Protein AF-A0A151SZ09-F1 (afdb_monomer_lite)

Sequence (217 aa):
MVEQLSGTYQAKDTLLQRYFHIASHQVSSFDEFTIKHVPREQNARADLLSKLASTKRPGQHRTIIQETLHSPSLDDKVVNVSDNEDLGWMTDIWSYLKEGTLPEDKNEARKIRMRSAKFIIIGDELFKRDISTPLLKCLTAPQAAYVIDEIHRGICGLHSGARSMAARVLRAGYYWPTLKSDCQDYIQKCKECQQFGNTHGQLPETLHHMISAWPFS

Structure (mmCIF, N/CA/C/O backbone):
data_AF-A0A151SZ09-F1
#
_entry.id   AF-A0A151SZ09-F1
#
loop_
_atom_site.group_PDB
_atom_site.id
_atom_site.type_symbol
_atom_site.label_atom_id
_atom_site.label_alt_id
_atom_site.label_comp_id
_atom_site.label_asym_id
_atom_site.label_entity_id
_atom_site.label_seq_id
_atom_site.pdbx_PDB_ins_code
_atom_site.Cartn_x
_atom_site.Cartn_y
_atom_site.Cartn_z
_atom_site.occupancy
_atom_site.B_iso_or_equiv
_atom_site.auth_seq_id
_atom_site.auth_comp_id
_atom_site.auth_asym_id
_atom_site.auth_atom_id
_atom_site.pdbx_PDB_model_num
ATOM 1 N N . MET A 1 1 ? -18.964 -32.042 3.516 1.00 61.50 1 MET A N 1
ATOM 2 C CA . MET A 1 1 ? -17.939 -31.626 4.498 1.00 61.50 1 MET A CA 1
ATOM 3 C C . MET A 1 1 ? -18.516 -31.350 5.879 1.00 61.50 1 MET A C 1
ATOM 5 O O . MET A 1 1 ? -17.998 -31.934 6.814 1.00 61.50 1 MET A O 1
ATOM 9 N N . VAL A 1 2 ? -19.591 -30.562 6.036 1.00 69.00 2 VAL A N 1
ATOM 10 C CA . VAL A 1 2 ? -20.251 -30.358 7.351 1.00 69.00 2 VAL A CA 1
ATOM 11 C C . VAL A 1 2 ? -20.572 -31.687 8.041 1.00 69.00 2 VAL A C 1
ATOM 13 O O . VAL A 1 2 ? -20.124 -31.926 9.153 1.00 69.00 2 VAL A O 1
ATOM 16 N N . GLU A 1 3 ? -21.231 -32.589 7.317 1.00 70.12 3 GLU A N 1
ATOM 17 C CA . GLU A 1 3 ? -21.573 -33.932 7.798 1.00 70.12 3 GLU A CA 1
ATOM 18 C C . GLU A 1 3 ? -20.356 -34.852 8.028 1.00 70.12 3 GLU A C 1
ATOM 20 O O . GLU A 1 3 ? -20.444 -35.856 8.730 1.00 70.12 3 GLU A O 1
ATOM 25 N N . GLN A 1 4 ? -19.205 -34.531 7.434 1.00 73.88 4 GLN A N 1
ATOM 26 C CA . GLN A 1 4 ? -17.966 -35.288 7.636 1.00 73.88 4 GLN A CA 1
ATOM 27 C C . GLN A 1 4 ? -17.255 -34.815 8.907 1.00 73.88 4 GLN A C 1
ATOM 29 O O . GLN A 1 4 ? -16.817 -35.637 9.701 1.00 73.88 4 GLN A O 1
ATOM 34 N N . LEU A 1 5 ? -17.215 -33.499 9.142 1.00 71.00 5 LEU A N 1
ATOM 35 C CA . LEU A 1 5 ? -16.662 -32.881 10.353 1.00 71.00 5 LEU A CA 1
ATOM 36 C C . LEU A 1 5 ? -17.513 -33.147 11.600 1.00 71.00 5 LEU A C 1
ATOM 38 O O . LEU A 1 5 ? -16.970 -33.236 12.693 1.00 71.00 5 LEU A O 1
ATOM 42 N N . SER A 1 6 ? -18.823 -33.347 11.443 1.00 70.25 6 SER A N 1
ATOM 43 C CA . SER A 1 6 ? -19.699 -33.831 12.518 1.00 70.25 6 SER A CA 1
ATOM 44 C C . SER A 1 6 ? -19.592 -35.343 12.766 1.00 70.25 6 SER A C 1
ATOM 46 O O . SER A 1 6 ? -20.333 -35.876 13.587 1.00 70.25 6 SER A O 1
ATOM 48 N N . GLY A 1 7 ? -18.725 -36.057 12.035 1.00 69.69 7 GLY A N 1
ATOM 49 C CA . GLY A 1 7 ? -18.520 -37.504 12.169 1.00 69.69 7 GLY A CA 1
ATOM 50 C C . GLY A 1 7 ? -19.633 -38.376 11.579 1.00 69.69 7 GLY A C 1
ATOM 51 O O . GLY A 1 7 ? -19.570 -39.598 11.682 1.00 69.69 7 GLY A O 1
ATOM 52 N N . THR A 1 8 ? -20.644 -37.783 10.939 1.00 71.81 8 THR A N 1
ATOM 53 C CA . THR A 1 8 ? -21.799 -38.519 10.393 1.00 71.81 8 THR A CA 1
ATOM 54 C C . THR A 1 8 ? -21.520 -39.193 9.044 1.00 71.81 8 THR A C 1
ATOM 56 O O . THR A 1 8 ? -22.221 -40.131 8.677 1.00 71.81 8 THR A O 1
ATOM 59 N N . TYR A 1 9 ? -20.483 -38.763 8.316 1.00 73.00 9 TYR A N 1
ATOM 60 C CA . TYR A 1 9 ? -20.110 -39.296 7.001 1.00 73.00 9 TYR A CA 1
ATOM 61 C C . TYR A 1 9 ? -18.592 -39.420 6.831 1.00 73.00 9 TYR A C 1
ATOM 63 O O . TYR A 1 9 ? -17.820 -38.614 7.339 1.00 73.00 9 TYR A O 1
ATOM 71 N N . GLN A 1 10 ? -18.150 -40.399 6.038 1.00 72.81 10 GLN A N 1
ATOM 72 C CA . GLN A 1 10 ? -16.732 -40.577 5.702 1.00 72.81 10 GLN A CA 1
ATOM 73 C C . GLN A 1 10 ? -16.323 -39.732 4.482 1.00 72.81 10 GLN A C 1
ATOM 75 O O . GLN A 1 10 ? -17.068 -39.614 3.505 1.00 72.81 10 GLN A O 1
ATOM 80 N N . ALA A 1 11 ? -15.112 -39.170 4.501 1.00 77.06 11 ALA A N 1
ATOM 81 C CA . ALA A 1 11 ? -14.474 -38.589 3.319 1.00 77.06 11 ALA A CA 1
ATOM 82 C C . ALA A 1 11 ? -13.714 -39.685 2.561 1.00 77.06 11 ALA A C 1
ATOM 84 O O . ALA A 1 11 ? -12.716 -40.201 3.054 1.00 77.06 11 ALA A O 1
ATOM 85 N N . LYS A 1 12 ? -14.212 -40.076 1.382 1.00 76.00 12 LYS A N 1
ATOM 86 C CA . LYS A 1 12 ? -13.600 -41.130 0.546 1.00 76.00 12 LYS A CA 1
ATOM 87 C C . LYS A 1 12 ? -12.679 -40.589 -0.548 1.00 76.00 12 LYS A C 1
ATOM 89 O O . LYS A 1 12 ? -11.799 -41.304 -1.006 1.00 76.00 12 LYS A O 1
ATOM 94 N N . ASP A 1 13 ? -12.902 -39.349 -0.968 1.00 82.19 13 ASP A N 1
ATOM 95 C CA . ASP A 1 13 ? -12.080 -38.683 -1.973 1.00 82.19 13 ASP A CA 1
ATOM 96 C C . ASP A 1 13 ? -10.765 -38.185 -1.351 1.00 82.19 13 ASP A C 1
ATOM 98 O O . ASP A 1 13 ? -10.774 -37.599 -0.269 1.00 82.19 13 ASP A O 1
ATOM 102 N N . THR A 1 14 ? -9.637 -38.429 -2.022 1.00 78.62 14 THR A N 1
ATOM 103 C CA . THR A 1 14 ? -8.290 -38.161 -1.486 1.00 78.62 14 THR A CA 1
ATOM 104 C C . THR A 1 14 ? -8.019 -36.673 -1.283 1.00 78.62 14 THR A C 1
ATOM 106 O O . THR A 1 14 ? -7.347 -36.290 -0.326 1.00 78.62 14 THR A O 1
ATOM 109 N N . LEU A 1 15 ? -8.561 -35.813 -2.146 1.00 78.75 15 LEU A N 1
ATOM 110 C CA . LEU A 1 15 ? -8.453 -34.364 -2.016 1.00 78.75 15 LEU A CA 1
ATOM 111 C C . LEU A 1 15 ? -9.357 -33.862 -0.887 1.00 78.75 15 LEU A C 1
ATOM 113 O O . LEU A 1 15 ? -8.924 -33.083 -0.038 1.00 78.75 15 LEU A O 1
ATOM 117 N N . LEU A 1 16 ? -10.584 -34.372 -0.813 1.00 80.50 16 LEU A N 1
ATOM 118 C CA . LEU A 1 16 ? -11.522 -34.049 0.259 1.00 80.50 16 LEU A CA 1
ATOM 119 C C . LEU A 1 16 ? -11.017 -34.498 1.640 1.00 80.50 16 LEU A C 1
ATOM 121 O O . LEU A 1 16 ? -11.246 -33.799 2.624 1.00 80.50 16 LEU A O 1
ATOM 125 N N . GLN A 1 17 ? -10.300 -35.622 1.715 1.00 79.56 17 GLN A N 1
ATOM 126 C CA . GLN A 1 17 ? -9.622 -36.085 2.929 1.00 79.56 17 GLN A CA 1
ATOM 127 C C . GLN A 1 17 ? -8.557 -35.094 3.405 1.00 79.56 17 GLN A C 1
ATOM 129 O O . GLN A 1 17 ? -8.472 -34.827 4.602 1.00 79.56 17 GLN 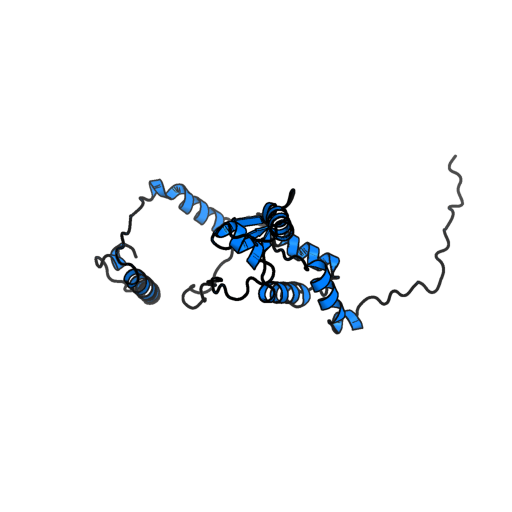A O 1
ATOM 134 N N . ARG A 1 18 ? -7.780 -34.495 2.492 1.00 80.25 18 ARG A N 1
ATOM 135 C CA . ARG A 1 18 ? -6.793 -33.462 2.857 1.00 80.25 18 ARG A CA 1
ATOM 136 C C . ARG A 1 18 ? -7.469 -32.238 3.467 1.00 80.25 18 ARG A C 1
ATOM 138 O O . ARG A 1 18 ? -7.070 -31.801 4.543 1.00 80.25 18 ARG A O 1
ATOM 145 N N . TYR A 1 19 ? -8.536 -31.738 2.840 1.00 80.94 19 TYR A N 1
ATOM 146 C CA . TYR A 1 19 ? -9.323 -30.639 3.409 1.00 80.94 19 TYR A CA 1
ATOM 147 C C . TYR A 1 19 ? -9.946 -31.007 4.760 1.00 80.94 19 TYR A C 1
ATOM 149 O O . TYR A 1 19 ? -9.937 -30.195 5.681 1.00 80.94 19 TYR A O 1
ATOM 157 N N . PHE A 1 20 ? -10.452 -32.234 4.899 1.00 82.19 20 PHE A N 1
ATOM 158 C CA . PHE A 1 20 ? -10.994 -32.736 6.158 1.00 82.19 20 PHE A CA 1
ATOM 159 C C . PHE A 1 20 ? -9.942 -32.749 7.275 1.00 82.19 20 PHE A C 1
ATOM 161 O O . PHE A 1 20 ? -10.245 -32.316 8.384 1.00 82.19 20 PHE A O 1
ATOM 168 N N . HIS A 1 21 ? -8.711 -33.185 6.994 1.00 81.81 21 HIS A N 1
ATOM 169 C CA . HIS A 1 21 ? -7.623 -33.170 7.973 1.00 81.81 21 HIS A CA 1
ATOM 170 C C . HIS A 1 21 ? -7.252 -31.752 8.416 1.00 81.81 21 HIS A C 1
ATOM 172 O O . HIS A 1 21 ? -7.151 -31.511 9.617 1.00 81.81 21 HIS A O 1
ATOM 178 N N . ILE A 1 22 ? -7.108 -30.809 7.477 1.00 82.31 22 ILE A N 1
ATOM 179 C CA . ILE A 1 22 ? -6.810 -29.401 7.795 1.00 82.31 22 ILE A CA 1
ATOM 180 C C . ILE A 1 22 ? -7.931 -28.798 8.647 1.00 82.31 22 ILE A C 1
ATOM 182 O O . ILE A 1 22 ? -7.667 -28.219 9.700 1.00 82.31 22 ILE A O 1
ATOM 186 N N . ALA A 1 23 ? -9.185 -28.976 8.227 1.00 82.94 23 ALA A N 1
ATOM 187 C CA . ALA A 1 23 ? -10.337 -28.464 8.956 1.00 82.94 23 ALA A CA 1
ATOM 188 C C . ALA A 1 23 ? -10.457 -29.095 10.353 1.00 82.94 23 ALA A C 1
ATOM 190 O O . ALA A 1 23 ? -10.715 -28.386 11.316 1.00 82.94 23 ALA A O 1
ATOM 191 N N . SER A 1 24 ? -10.209 -30.401 10.493 1.00 82.69 24 SER A N 1
ATOM 192 C CA . SER A 1 24 ? -10.230 -31.085 11.796 1.00 82.69 24 SER A CA 1
ATOM 193 C C . SER A 1 24 ? -9.124 -30.582 12.728 1.00 82.69 24 SER A C 1
ATOM 195 O O . SER A 1 24 ? -9.370 -30.357 13.910 1.00 82.69 24 SER A O 1
ATOM 197 N N . HIS A 1 25 ? -7.920 -30.351 12.195 1.00 83.81 25 HIS A N 1
ATOM 198 C CA . HIS A 1 25 ? -6.820 -29.753 12.949 1.00 83.81 25 HIS A CA 1
ATOM 199 C C . HIS A 1 25 ? -7.179 -28.342 13.435 1.00 83.81 25 HIS A C 1
ATOM 201 O O . HIS A 1 25 ? -6.988 -28.027 14.604 1.00 83.81 25 HIS A O 1
ATOM 207 N N . GLN A 1 26 ? -7.757 -27.503 12.574 1.00 82.62 26 GLN A N 1
ATOM 208 C CA . GLN A 1 26 ? -8.220 -26.169 12.970 1.00 82.62 26 GLN A CA 1
ATOM 209 C C . GLN A 1 26 ? -9.355 -26.224 13.994 1.00 82.62 26 GLN A C 1
ATOM 211 O O . GLN A 1 26 ? -9.370 -25.437 14.927 1.00 82.62 26 GLN A O 1
ATOM 216 N N . VAL A 1 27 ? -10.291 -27.166 13.870 1.00 85.81 27 VAL A N 1
ATOM 217 C CA . VAL A 1 27 ? -11.355 -27.346 14.868 1.00 85.81 27 VAL A CA 1
ATOM 218 C C . VAL A 1 27 ? -10.770 -27.677 16.245 1.00 85.81 27 VAL A C 1
ATOM 220 O O . VAL A 1 27 ? -11.270 -27.168 17.242 1.00 85.81 27 VAL A O 1
ATOM 223 N N . SER A 1 28 ? -9.681 -28.451 16.308 1.00 83.00 28 SER A N 1
ATOM 224 C CA . SER A 1 28 ? -9.033 -28.812 17.578 1.00 83.00 28 SER A CA 1
ATOM 225 C C . SER A 1 28 ? -8.382 -27.641 18.324 1.00 83.00 28 SER A C 1
ATOM 227 O O . SER A 1 28 ? -8.104 -27.775 19.511 1.00 83.00 28 SER A O 1
ATOM 229 N N . SER A 1 29 ? -8.155 -26.496 17.664 1.00 87.00 29 SER A N 1
ATOM 230 C CA . SER A 1 29 ? -7.628 -25.295 18.325 1.00 87.00 29 SER A CA 1
ATOM 231 C C . SER A 1 29 ? -8.698 -24.435 19.004 1.00 87.00 29 SER A C 1
ATOM 233 O O . SER A 1 29 ? -8.350 -23.428 19.612 1.00 87.00 29 SER A O 1
ATOM 235 N N . PHE A 1 30 ? -9.984 -24.776 18.878 1.00 85.56 30 PHE A N 1
ATOM 236 C CA . PHE A 1 30 ? -11.077 -24.049 19.527 1.00 85.56 30 PHE A CA 1
ATOM 237 C C . PHE A 1 30 ? -11.593 -24.816 20.746 1.00 85.56 30 PHE A C 1
ATOM 239 O O . PHE A 1 30 ? -11.780 -26.029 20.679 1.00 85.56 30 PHE A O 1
ATOM 246 N N . ASP A 1 31 ? -11.899 -24.095 21.827 1.00 84.62 31 ASP A N 1
ATOM 247 C CA . ASP A 1 31 ? -12.505 -24.678 23.033 1.00 84.62 31 ASP A CA 1
ATOM 248 C C . ASP A 1 31 ? -13.941 -25.180 22.778 1.00 84.62 31 ASP A C 1
ATOM 250 O O . ASP A 1 31 ? -14.374 -26.181 23.345 1.00 84.62 31 ASP A O 1
ATOM 254 N N . GLU A 1 32 ? -14.678 -24.507 21.887 1.00 87.25 32 GLU A N 1
ATOM 255 C CA . GLU A 1 32 ? -16.021 -24.891 21.449 1.00 87.25 32 GLU A CA 1
ATOM 256 C C . GLU A 1 32 ? -16.214 -24.538 19.965 1.00 87.25 32 GLU A C 1
ATOM 258 O O . GLU A 1 32 ? -15.796 -23.472 19.506 1.00 87.25 32 GLU A O 1
ATOM 263 N N . PHE A 1 33 ? -16.871 -25.416 19.197 1.00 85.12 33 PHE A N 1
ATOM 264 C CA . PHE A 1 33 ? -17.203 -25.157 17.794 1.00 85.12 33 PHE A CA 1
ATOM 265 C C . PHE A 1 33 ? -18.641 -25.571 17.469 1.00 85.12 33 PHE A C 1
ATOM 267 O O . PHE A 1 33 ? -19.171 -26.549 17.991 1.00 85.12 33 PHE A O 1
ATOM 274 N N . THR A 1 34 ? -19.296 -24.837 16.568 1.00 84.06 34 THR A N 1
ATOM 275 C CA . THR A 1 34 ? -20.637 -25.176 16.074 1.00 84.06 34 THR A CA 1
ATOM 276 C C . THR A 1 34 ? -20.730 -24.887 14.585 1.00 84.06 34 THR A C 1
ATOM 278 O O . THR A 1 34 ? -20.409 -23.787 14.137 1.00 84.06 34 THR A O 1
ATOM 281 N N . ILE A 1 35 ? -21.231 -25.849 13.808 1.00 82.25 35 ILE A N 1
ATOM 282 C CA . ILE A 1 35 ? -21.481 -25.666 12.377 1.00 82.25 35 ILE A CA 1
ATOM 283 C C . ILE A 1 35 ? -22.978 -25.449 12.158 1.00 82.25 35 ILE A C 1
ATOM 285 O O . ILE A 1 35 ? -23.793 -26.311 12.478 1.00 82.25 35 ILE A O 1
ATOM 289 N N . LYS A 1 36 ? -23.350 -24.300 11.587 1.00 82.00 36 LYS A N 1
ATOM 290 C CA . LYS A 1 36 ? -24.740 -23.991 11.226 1.00 82.00 36 LYS A CA 1
ATOM 291 C C . LYS A 1 36 ? -24.958 -24.228 9.736 1.00 82.00 36 LYS A C 1
ATOM 293 O O . LYS A 1 36 ? -24.323 -23.585 8.904 1.00 82.00 36 LYS A O 1
ATOM 298 N N . HIS A 1 37 ? -25.872 -25.134 9.398 1.00 80.31 37 HIS A N 1
ATOM 299 C CA . HIS A 1 37 ? -26.287 -25.345 8.015 1.00 80.31 37 HIS A CA 1
ATOM 300 C C . HIS A 1 37 ? -27.267 -24.246 7.580 1.00 80.31 37 HIS A C 1
ATOM 302 O O . HIS A 1 37 ? -28.318 -24.071 8.195 1.00 80.31 37 HIS A O 1
ATOM 308 N N . VAL A 1 38 ? -26.934 -23.524 6.508 1.00 80.44 38 VAL A N 1
ATOM 309 C CA . VAL A 1 38 ? -27.806 -22.507 5.903 1.00 80.44 38 VAL A CA 1
ATOM 310 C C . VAL A 1 38 ? -28.510 -23.125 4.689 1.00 80.44 38 VAL A C 1
ATOM 312 O O . VAL A 1 38 ? -27.825 -23.515 3.739 1.00 80.44 38 VAL A O 1
ATOM 315 N N . PRO A 1 39 ? -29.854 -23.225 4.682 1.00 82.81 39 PRO A N 1
ATOM 316 C CA . PRO A 1 39 ? -30.599 -23.749 3.543 1.00 82.81 39 PRO A CA 1
ATOM 317 C C . PRO A 1 39 ? -30.314 -22.972 2.257 1.00 82.81 39 PRO A C 1
ATOM 319 O O . PRO A 1 39 ? -30.104 -21.758 2.276 1.00 82.81 39 PRO A O 1
ATOM 322 N N . ARG A 1 40 ? -30.372 -23.664 1.115 1.00 76.94 40 ARG A N 1
ATOM 323 C CA . ARG A 1 40 ? -30.047 -23.090 -0.201 1.00 76.94 40 ARG A CA 1
ATOM 324 C C . ARG A 1 40 ? -30.843 -21.821 -0.519 1.00 76.94 40 ARG A C 1
ATOM 326 O O . ARG A 1 40 ? -30.280 -20.878 -1.066 1.00 76.94 40 ARG A O 1
ATOM 333 N N . GLU A 1 41 ? -32.116 -21.785 -0.140 1.00 82.88 41 GLU A N 1
ATOM 334 C CA . GLU A 1 41 ? -33.019 -20.641 -0.339 1.00 82.88 41 GLU A CA 1
ATOM 335 C C . GLU A 1 41 ? -32.513 -19.362 0.346 1.00 82.88 41 GLU A C 1
ATOM 337 O O . GLU A 1 41 ? -32.685 -18.262 -0.172 1.00 82.88 41 GLU A O 1
ATOM 342 N N . GLN A 1 42 ? -31.820 -19.508 1.477 1.00 83.81 42 GLN A N 1
ATOM 343 C CA . GLN A 1 42 ? -31.258 -18.402 2.255 1.00 83.81 42 GLN A CA 1
ATOM 344 C C . GLN A 1 42 ? -29.828 -18.046 1.823 1.00 83.81 42 GLN A C 1
ATOM 346 O O . GLN A 1 42 ? -29.267 -17.054 2.284 1.00 83.81 42 GLN A O 1
ATOM 351 N N . ASN A 1 43 ? -29.242 -18.812 0.897 1.00 84.81 43 ASN A N 1
ATOM 352 C CA . ASN A 1 43 ? -27.884 -18.611 0.396 1.00 84.81 43 ASN A CA 1
ATOM 353 C C . ASN A 1 43 ? -27.841 -17.922 -0.985 1.00 84.81 43 ASN A C 1
ATOM 355 O O . ASN A 1 43 ? -26.886 -18.075 -1.751 1.00 84.81 43 ASN A O 1
ATOM 359 N N . ALA A 1 44 ? -28.876 -17.142 -1.317 1.00 83.12 44 ALA A N 1
ATOM 360 C CA . ALA A 1 44 ? -29.023 -16.488 -2.620 1.00 83.12 44 ALA A CA 1
ATOM 361 C C . ALA A 1 44 ? -27.830 -15.583 -2.988 1.00 83.12 44 ALA A C 1
ATOM 363 O O . ALA A 1 44 ? -27.452 -15.486 -4.155 1.00 83.12 44 ALA A O 1
ATOM 364 N N . ARG A 1 45 ? -27.193 -14.945 -1.995 1.00 79.06 45 ARG A N 1
ATOM 365 C CA . ARG A 1 45 ? -26.027 -14.075 -2.213 1.00 79.06 45 ARG A CA 1
ATOM 366 C C . ARG A 1 45 ? -24.786 -14.852 -2.663 1.00 79.06 45 ARG A C 1
ATOM 368 O O . ARG A 1 45 ? -24.106 -14.400 -3.581 1.00 79.06 45 ARG A O 1
ATOM 375 N N . ALA A 1 46 ? -24.484 -15.998 -2.049 1.00 80.88 46 ALA A N 1
ATOM 376 C CA . ALA A 1 46 ? -23.347 -16.819 -2.469 1.00 80.88 46 ALA A CA 1
ATOM 377 C C . ALA A 1 46 ? -23.599 -17.458 -3.843 1.00 80.88 46 ALA A C 1
ATOM 379 O O . ALA A 1 46 ? -22.692 -17.512 -4.672 1.00 80.88 46 ALA A O 1
ATOM 380 N N . ASP A 1 47 ? -24.843 -17.863 -4.116 1.00 81.81 47 ASP A N 1
ATOM 381 C CA . ASP A 1 47 ? -25.256 -18.374 -5.428 1.00 81.81 47 ASP A CA 1
ATOM 382 C C . ASP A 1 47 ? -25.082 -17.309 -6.530 1.00 81.81 47 ASP A C 1
ATOM 384 O O . ASP A 1 47 ? -24.543 -17.594 -7.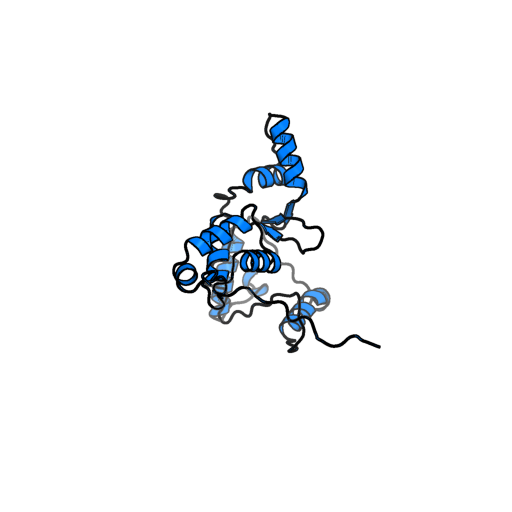602 1.00 81.81 47 ASP A O 1
ATOM 388 N N . LEU A 1 48 ? -25.437 -16.048 -6.244 1.00 79.25 48 LEU A N 1
ATOM 389 C CA . LEU A 1 48 ? -25.186 -14.916 -7.142 1.00 79.25 48 LEU A CA 1
ATOM 390 C C . LEU A 1 48 ? -23.684 -14.710 -7.399 1.00 79.25 48 LEU A C 1
ATOM 392 O O . LEU A 1 48 ? -23.282 -14.541 -8.549 1.00 79.25 48 LEU A O 1
ATOM 396 N N . LEU A 1 49 ? -22.848 -14.749 -6.355 1.00 75.25 49 LEU A N 1
ATOM 397 C CA . LEU A 1 49 ? -21.391 -14.603 -6.482 1.00 75.25 49 LEU A CA 1
ATOM 398 C C . LEU A 1 49 ? -20.766 -15.723 -7.325 1.00 75.25 49 LEU A C 1
ATOM 400 O O . LEU A 1 49 ? -19.945 -15.449 -8.199 1.00 75.25 49 LEU A O 1
ATOM 404 N N . SER A 1 50 ? -21.199 -16.970 -7.127 1.00 74.56 50 SER A N 1
ATOM 405 C CA . SER A 1 50 ? -20.750 -18.110 -7.934 1.00 74.56 50 SER A CA 1
ATOM 406 C C . SER A 1 50 ? -21.099 -17.928 -9.420 1.00 74.56 50 SER A C 1
ATOM 408 O O . SER A 1 50 ? -20.259 -18.132 -10.301 1.00 74.56 50 SER A O 1
ATOM 410 N N . LYS A 1 51 ? -22.307 -17.431 -9.718 1.00 77.19 51 LYS A N 1
ATOM 411 C CA . LYS A 1 51 ? -22.734 -17.097 -11.089 1.00 77.19 51 LYS A CA 1
ATOM 412 C C . LYS A 1 51 ? -21.938 -15.937 -11.694 1.00 77.19 51 LYS A C 1
ATOM 414 O O . LYS A 1 51 ? -21.636 -15.962 -12.890 1.00 77.19 51 LYS A O 1
ATOM 419 N N . LEU A 1 52 ? -21.567 -14.933 -10.897 1.00 70.19 52 LEU A N 1
ATOM 420 C CA . LEU A 1 52 ? -20.709 -13.832 -11.350 1.00 70.19 52 LEU A CA 1
ATOM 421 C C . LEU A 1 52 ? -19.316 -14.330 -11.753 1.00 70.19 52 LEU A C 1
ATOM 423 O O . LEU A 1 52 ? -18.813 -13.902 -12.789 1.00 70.19 52 LEU A O 1
ATOM 427 N N . ALA A 1 53 ? -18.747 -15.275 -11.000 1.00 63.62 53 ALA A N 1
ATOM 428 C CA . ALA A 1 53 ? -17.467 -15.899 -11.331 1.00 63.62 53 ALA A CA 1
ATOM 429 C C . ALA A 1 53 ? -17.529 -16.748 -12.620 1.00 63.62 53 ALA A C 1
ATOM 431 O O . ALA A 1 53 ? -16.543 -16.858 -13.349 1.00 63.62 53 ALA A O 1
ATOM 432 N N . SER A 1 54 ? -18.690 -17.332 -12.932 1.00 64.38 54 SER A N 1
ATOM 433 C CA . SER A 1 54 ? -18.894 -18.145 -14.141 1.00 64.38 54 SER A CA 1
ATOM 434 C C . SER A 1 54 ? -19.182 -17.305 -15.399 1.00 64.38 54 SER A C 1
ATOM 436 O O . SER A 1 54 ? -18.816 -17.685 -16.512 1.00 64.38 54 SER A O 1
ATOM 438 N N . THR A 1 55 ? -19.795 -16.125 -15.254 1.00 61.34 55 THR A N 1
ATOM 439 C CA . THR A 1 55 ? -20.237 -15.290 -16.385 1.00 61.34 55 THR A CA 1
ATOM 440 C C . THR A 1 55 ? -19.163 -14.299 -16.848 1.00 61.34 55 THR A C 1
ATOM 442 O O . THR A 1 55 ? -19.238 -13.087 -16.614 1.00 61.34 55 THR A O 1
ATOM 445 N N . LYS A 1 56 ? -18.167 -14.809 -17.583 1.00 57.12 56 LYS A N 1
ATOM 446 C CA . LYS A 1 56 ? -17.242 -13.985 -18.379 1.00 57.12 56 LYS A CA 1
ATOM 447 C C . LYS A 1 56 ? -17.992 -13.378 -19.573 1.00 57.12 56 LYS A C 1
ATOM 449 O O . LYS A 1 56 ? -18.400 -14.101 -20.476 1.00 57.12 56 LYS A O 1
ATOM 454 N N . ARG A 1 57 ? -18.155 -12.052 -19.616 1.00 56.94 57 ARG A N 1
ATOM 455 C CA . ARG A 1 57 ? -18.429 -11.331 -20.873 1.00 56.94 57 ARG A CA 1
ATOM 456 C C . ARG A 1 57 ? -17.140 -10.627 -21.308 1.00 56.94 57 ARG A C 1
ATOM 458 O O . ARG A 1 57 ? -16.660 -9.786 -20.547 1.00 56.94 57 ARG A O 1
ATOM 465 N N . PRO A 1 58 ? -16.561 -10.957 -22.475 1.00 49.47 58 PRO A N 1
ATOM 466 C CA . PRO A 1 58 ? -15.432 -10.209 -23.017 1.00 49.47 58 PRO A CA 1
ATOM 467 C C . PRO A 1 58 ? -15.826 -8.739 -23.226 1.00 49.47 58 PRO A C 1
ATOM 469 O O . PRO A 1 58 ? -16.912 -8.464 -23.730 1.00 49.47 58 PRO A O 1
ATOM 472 N N . GLY A 1 59 ? -14.958 -7.800 -22.839 1.00 56.66 59 GLY A N 1
ATOM 473 C CA . GLY A 1 59 ? -15.113 -6.378 -23.177 1.00 56.66 59 GLY A CA 1
ATOM 474 C C . GLY A 1 59 ? -15.755 -5.472 -22.121 1.00 56.66 59 GLY A C 1
ATOM 475 O O . GLY A 1 59 ? -16.006 -4.308 -22.416 1.00 56.66 59 GLY A O 1
ATOM 476 N N . GLN A 1 60 ? -15.997 -5.943 -20.892 1.00 53.81 60 GLN A N 1
ATOM 477 C CA . GLN A 1 60 ? -16.531 -5.092 -19.822 1.00 53.81 60 GLN A CA 1
ATOM 478 C C . GLN A 1 60 ? -15.522 -4.953 -18.679 1.00 53.81 60 GLN A C 1
ATOM 480 O O . GLN A 1 60 ? -15.222 -5.924 -17.987 1.00 53.81 60 GLN A O 1
ATOM 485 N N . HIS A 1 61 ? -15.000 -3.737 -18.487 1.00 50.19 61 HIS A N 1
ATOM 486 C CA . HIS A 1 61 ? -14.173 -3.369 -17.337 1.00 50.19 61 HIS A CA 1
ATOM 487 C C . HIS A 1 61 ? -14.981 -3.588 -16.054 1.00 50.19 61 HIS A C 1
ATOM 489 O O . HIS A 1 61 ? -15.813 -2.760 -15.685 1.00 50.19 61 HIS A O 1
ATOM 495 N N . ARG A 1 62 ? -14.777 -4.723 -15.385 1.00 54.06 62 ARG A N 1
ATOM 496 C CA . ARG A 1 62 ? -15.343 -4.979 -14.060 1.00 54.06 62 ARG A CA 1
ATOM 497 C C . ARG A 1 62 ? -14.293 -4.622 -13.013 1.00 54.06 62 ARG A C 1
ATOM 499 O O . ARG A 1 62 ? -13.146 -5.033 -13.118 1.00 54.06 62 ARG A O 1
ATOM 506 N N . THR A 1 63 ? -14.707 -3.887 -11.987 1.00 56.19 63 THR A N 1
ATOM 507 C CA . THR A 1 63 ? -13.935 -3.546 -10.775 1.00 56.19 63 THR A CA 1
ATOM 508 C C . THR A 1 63 ? -13.683 -4.747 -9.853 1.00 56.19 63 THR A C 1
ATOM 510 O O . THR A 1 63 ? -13.200 -4.579 -8.738 1.00 56.19 63 THR A O 1
ATOM 513 N N . ILE A 1 64 ? -14.030 -5.959 -10.293 1.00 56.12 64 ILE A N 1
ATOM 514 C CA . ILE A 1 64 ? -13.935 -7.189 -9.513 1.00 56.12 64 ILE A CA 1
ATOM 515 C C . ILE A 1 64 ? -12.723 -7.961 -10.026 1.00 56.12 64 ILE A C 1
ATOM 517 O O . ILE A 1 64 ? -12.734 -8.459 -11.152 1.00 56.12 64 ILE A O 1
ATOM 521 N N . ILE A 1 65 ? -11.684 -8.043 -9.197 1.00 59.34 65 ILE A N 1
ATOM 522 C CA . ILE A 1 65 ? -10.537 -8.920 -9.428 1.00 59.34 65 ILE A CA 1
ATOM 523 C C . ILE A 1 65 ? -11.023 -10.351 -9.189 1.00 59.34 65 ILE A C 1
ATOM 525 O O . ILE A 1 65 ? -11.509 -10.672 -8.107 1.00 59.34 65 ILE A O 1
ATOM 529 N N . GLN A 1 66 ? -10.941 -11.191 -10.217 1.00 59.66 66 GLN A N 1
ATOM 530 C CA . GLN A 1 66 ? -11.278 -12.607 -10.133 1.00 59.66 66 GLN A CA 1
ATOM 531 C C . GLN A 1 66 ? -10.030 -13.421 -10.453 1.00 59.66 66 GLN A C 1
ATOM 533 O O . GLN A 1 66 ? -9.538 -13.392 -11.579 1.00 59.66 66 GLN A O 1
ATOM 538 N N . GLU A 1 67 ? -9.558 -14.178 -9.472 1.00 62.59 67 GLU A N 1
ATOM 539 C CA . GLU A 1 67 ? -8.471 -15.135 -9.629 1.00 62.59 67 GLU A CA 1
ATOM 540 C C . GLU A 1 67 ? -9.057 -16.538 -9.818 1.00 62.59 67 GLU A C 1
ATOM 542 O O . GLU A 1 67 ? -10.001 -16.932 -9.133 1.00 62.59 67 GLU A O 1
ATOM 547 N N . THR A 1 68 ? -8.555 -17.281 -10.804 1.00 67.81 68 THR A N 1
ATOM 548 C CA . THR A 1 68 ? -8.931 -18.686 -11.011 1.00 67.81 68 THR A CA 1
ATOM 549 C C . THR A 1 68 ? -7.751 -19.541 -10.595 1.00 67.81 68 THR A C 1
ATOM 551 O O . THR A 1 68 ? -6.725 -19.529 -11.266 1.00 67.81 68 THR A O 1
ATOM 554 N N . LEU A 1 69 ? -7.900 -20.280 -9.499 1.00 63.41 69 LEU A N 1
ATOM 555 C CA . LEU A 1 69 ? -6.875 -21.214 -9.052 1.00 63.41 69 LEU A CA 1
ATOM 556 C C . LEU A 1 69 ? -6.874 -22.440 -9.973 1.00 63.41 69 LEU A C 1
ATOM 558 O O . LEU A 1 69 ? -7.914 -23.064 -10.194 1.00 63.41 69 LEU A O 1
ATOM 562 N N . HIS A 1 70 ? -5.711 -22.769 -10.533 1.00 70.94 70 HIS A N 1
ATOM 563 C CA . HIS A 1 70 ? -5.525 -23.939 -11.402 1.00 70.94 70 HIS A CA 1
ATOM 564 C C . HIS A 1 70 ? -5.115 -25.202 -10.634 1.00 70.94 70 HIS A C 1
ATOM 566 O O . HIS A 1 70 ? -5.125 -26.297 -11.194 1.00 70.94 70 HIS A O 1
ATOM 572 N N . SER A 1 71 ? -4.808 -25.058 -9.347 1.00 69.38 71 SER A N 1
ATOM 573 C CA . SER A 1 71 ? -4.481 -26.133 -8.416 1.00 69.38 71 SER A CA 1
ATOM 574 C C . SER A 1 71 ? -5.248 -25.954 -7.099 1.00 69.38 71 SER A C 1
ATOM 576 O O . SER A 1 71 ? -5.679 -24.843 -6.783 1.00 69.38 71 SER A O 1
ATOM 578 N N . PRO A 1 72 ? -5.453 -27.030 -6.320 1.00 65.25 72 PRO A N 1
ATOM 579 C CA . PRO A 1 72 ? -6.081 -26.946 -5.004 1.00 65.25 72 PRO A CA 1
ATOM 580 C C . PRO A 1 72 ? -5.281 -26.037 -4.065 1.00 65.25 72 PRO A C 1
ATOM 582 O O . PRO A 1 72 ? -4.066 -26.186 -3.961 1.00 65.25 72 PRO A O 1
ATOM 585 N N . SER A 1 73 ? -5.964 -25.157 -3.330 1.00 65.44 73 SER A N 1
ATOM 586 C CA . SER A 1 73 ? -5.373 -24.201 -2.375 1.00 65.44 73 SER A CA 1
ATOM 587 C C . SER A 1 73 ? -4.903 -24.860 -1.063 1.00 65.44 73 SER A C 1
ATOM 589 O O . SER A 1 73 ? -5.192 -24.369 0.027 1.00 65.44 73 SER A O 1
ATOM 591 N N . LEU A 1 74 ? -4.301 -26.045 -1.151 1.00 63.03 74 LEU A N 1
ATOM 592 C CA . LEU A 1 74 ? -3.887 -26.851 0.001 1.00 63.03 74 LEU A CA 1
ATOM 593 C C . LEU A 1 74 ? -2.454 -26.531 0.445 1.00 63.03 74 LEU A C 1
ATOM 595 O O . LEU A 1 74 ? -2.182 -26.569 1.640 1.00 63.03 74 LEU A O 1
ATOM 599 N N . ASP A 1 75 ? -1.578 -26.208 -0.511 1.00 59.47 75 ASP A N 1
ATOM 600 C CA . ASP A 1 75 ? -0.158 -25.897 -0.281 1.00 59.47 75 ASP A CA 1
ATOM 601 C C . ASP A 1 75 ? 0.148 -24.395 -0.358 1.00 59.47 75 ASP A C 1
ATOM 603 O O . ASP A 1 75 ? 1.234 -23.959 0.035 1.00 59.47 75 ASP A O 1
ATOM 607 N N . ASP A 1 76 ? -0.799 -23.589 -0.848 1.00 48.41 76 ASP A N 1
ATOM 608 C CA . ASP A 1 76 ? -0.643 -22.143 -0.834 1.00 48.41 76 ASP A CA 1
ATOM 609 C C . ASP A 1 76 ? -0.693 -21.691 0.615 1.00 48.41 76 ASP A C 1
ATOM 611 O O . ASP A 1 76 ? -1.730 -21.765 1.281 1.00 48.41 76 ASP A O 1
ATOM 615 N N . LYS A 1 77 ? 0.463 -21.232 1.104 1.00 43.22 77 LYS A N 1
ATOM 616 C CA . LYS A 1 77 ? 0.554 -20.444 2.325 1.00 43.22 77 LYS A CA 1
ATOM 617 C C . LYS A 1 77 ? -0.556 -19.412 2.240 1.00 43.22 77 LYS A C 1
ATOM 619 O O . LYS A 1 77 ? -0.471 -18.482 1.439 1.00 43.22 77 LYS A O 1
ATOM 624 N N . VAL A 1 78 ? -1.588 -19.580 3.068 1.00 41.12 78 VAL A N 1
ATOM 625 C CA . VAL A 1 78 ? -2.439 -18.467 3.463 1.00 41.12 78 VAL A CA 1
ATOM 626 C C . VAL A 1 78 ? -1.451 -17.367 3.784 1.00 41.12 78 VAL A C 1
ATOM 628 O O . VAL A 1 78 ? -0.608 -17.537 4.669 1.00 41.12 78 VAL A O 1
ATOM 631 N N . VAL A 1 79 ? -1.462 -16.305 2.985 1.00 39.78 79 VAL A N 1
ATOM 632 C CA . VAL A 1 79 ? -0.661 -15.125 3.261 1.00 39.78 79 VAL A CA 1
ATOM 633 C C . VAL A 1 79 ? -1.326 -14.485 4.475 1.00 39.78 79 VAL A C 1
ATOM 635 O O . VAL A 1 79 ? -2.042 -13.497 4.364 1.00 39.78 79 VAL A O 1
ATOM 638 N N . ASN A 1 80 ? -1.156 -15.107 5.641 1.00 34.62 80 ASN A N 1
ATOM 639 C CA . ASN A 1 80 ? -1.348 -14.475 6.923 1.00 34.62 80 ASN A CA 1
ATOM 640 C C . ASN A 1 80 ? -0.232 -13.438 6.988 1.00 34.62 80 ASN A C 1
ATOM 642 O O . ASN A 1 80 ? 0.860 -13.691 7.485 1.00 34.62 80 ASN A O 1
ATOM 646 N N . VAL A 1 81 ? -0.494 -12.267 6.410 1.00 39.22 81 VAL A N 1
ATOM 647 C CA . VAL A 1 81 ? 0.257 -11.054 6.715 1.00 39.22 81 VAL A CA 1
ATOM 648 C C . VAL A 1 81 ? -0.198 -10.613 8.104 1.00 39.22 81 VAL A C 1
ATOM 650 O O . VAL A 1 81 ? -0.903 -9.625 8.257 1.00 39.22 81 VAL A O 1
ATOM 653 N N . SER A 1 82 ? 0.120 -11.396 9.127 1.00 43.50 82 SER A N 1
ATOM 654 C CA . SER A 1 82 ? -0.109 -10.998 10.515 1.00 43.50 82 SER A CA 1
ATOM 655 C C . SER A 1 82 ? 1.103 -11.285 11.387 1.00 43.50 82 SER A C 1
ATOM 657 O O . SER A 1 82 ? 0.954 -11.496 12.587 1.00 43.50 82 SER A O 1
ATOM 659 N N . ASP A 1 83 ? 2.297 -11.258 10.799 1.00 40.88 83 ASP A N 1
ATOM 660 C CA . ASP A 1 83 ? 3.526 -11.110 11.567 1.00 40.88 83 ASP A CA 1
ATOM 661 C C . ASP A 1 83 ? 3.804 -9.609 11.669 1.00 40.88 83 ASP A C 1
ATOM 663 O O . ASP A 1 83 ? 4.277 -8.943 10.747 1.00 40.88 83 ASP A O 1
ATOM 667 N N . ASN A 1 84 ? 3.368 -9.065 12.799 1.00 51.59 84 ASN A N 1
ATOM 668 C CA . ASN A 1 84 ? 3.243 -7.647 13.119 1.00 51.59 84 ASN A CA 1
ATOM 669 C C . ASN A 1 84 ? 4.599 -6.956 13.402 1.00 51.59 84 ASN A C 1
ATOM 671 O O . ASN A 1 84 ? 4.642 -5.960 14.121 1.00 51.59 84 ASN A O 1
ATOM 675 N N . GLU A 1 85 ? 5.714 -7.490 12.894 1.00 54.81 85 GLU A N 1
ATOM 676 C CA . GLU A 1 85 ? 7.066 -7.091 13.321 1.00 54.81 85 GLU A CA 1
ATOM 677 C C . GLU A 1 85 ? 7.718 -5.988 12.469 1.00 54.81 85 GLU A C 1
ATOM 679 O O . GLU A 1 85 ? 8.724 -5.426 12.889 1.00 54.81 85 GLU A O 1
ATOM 684 N N . ASP A 1 86 ? 7.134 -5.578 11.336 1.00 66.88 86 ASP A N 1
ATOM 685 C CA . ASP A 1 86 ? 7.675 -4.453 10.548 1.00 66.88 86 ASP A CA 1
ATOM 686 C C . ASP A 1 86 ? 6.587 -3.558 9.936 1.00 66.88 86 ASP A C 1
ATOM 688 O O . ASP A 1 86 ? 6.491 -3.351 8.723 1.00 66.88 86 ASP A O 1
ATOM 692 N N . LEU A 1 87 ? 5.731 -2.995 10.795 1.00 75.44 87 LEU A N 1
ATOM 693 C CA . LEU A 1 87 ? 4.803 -1.931 10.390 1.00 75.44 87 LEU A CA 1
ATOM 694 C C . LEU A 1 87 ? 5.547 -0.650 9.958 1.00 75.44 87 LEU A C 1
ATOM 696 O O . LEU A 1 87 ? 4.980 0.182 9.242 1.00 75.44 87 LEU A O 1
ATOM 700 N N . GLY A 1 88 ? 6.818 -0.490 10.347 1.00 86.56 88 GLY A N 1
ATOM 701 C CA . GLY A 1 88 ? 7.683 0.618 9.953 1.00 86.56 88 GLY A CA 1
ATOM 702 C C . GLY A 1 88 ? 7.034 1.986 10.183 1.00 86.56 88 GLY A C 1
ATOM 703 O O . GLY A 1 88 ? 6.739 2.385 11.306 1.00 86.56 88 GLY A O 1
ATOM 704 N N . TRP A 1 89 ? 6.774 2.718 9.097 1.00 90.69 89 TRP A N 1
ATOM 705 C CA . TRP A 1 89 ? 6.142 4.044 9.145 1.00 90.69 89 TRP A CA 1
ATOM 706 C C . TRP A 1 89 ? 4.679 4.027 9.628 1.00 90.69 89 TRP A C 1
ATOM 708 O O . TRP A 1 89 ? 4.130 5.084 9.945 1.00 90.69 89 TRP A O 1
ATOM 718 N N . MET A 1 90 ? 4.028 2.859 9.634 1.00 93.19 90 MET A N 1
ATOM 719 C CA . MET A 1 90 ? 2.620 2.697 10.001 1.00 93.19 90 MET A CA 1
ATOM 720 C C . MET A 1 90 ? 2.407 2.533 11.503 1.00 93.19 90 MET A C 1
ATOM 722 O O . MET A 1 90 ? 1.282 2.738 11.946 1.00 93.19 90 MET A O 1
ATOM 726 N N . THR A 1 91 ? 3.448 2.208 12.276 1.00 91.44 91 THR A N 1
ATOM 727 C CA . THR A 1 91 ? 3.349 1.836 13.697 1.00 91.44 91 THR A CA 1
ATOM 728 C C . THR A 1 91 ? 2.574 2.864 14.521 1.00 91.44 91 THR A C 1
ATOM 730 O O . THR A 1 91 ? 1.552 2.526 15.108 1.00 91.44 91 THR A O 1
ATOM 733 N N . ASP A 1 92 ? 2.965 4.140 14.479 1.00 91.88 92 ASP A N 1
ATOM 734 C CA . ASP A 1 92 ? 2.308 5.186 15.280 1.00 91.88 92 ASP A CA 1
ATOM 735 C C . ASP A 1 92 ? 0.837 5.399 14.893 1.00 91.88 92 ASP A C 1
ATOM 737 O O . ASP A 1 92 ? -0.014 5.686 15.733 1.00 91.88 92 ASP A O 1
ATOM 741 N N . ILE A 1 93 ? 0.527 5.265 13.600 1.00 94.12 93 ILE A N 1
ATOM 742 C CA . ILE A 1 93 ? -0.837 5.412 13.076 1.00 94.12 93 ILE A CA 1
ATOM 743 C C . ILE A 1 93 ? -1.677 4.211 13.508 1.00 94.12 93 ILE A C 1
ATOM 745 O O . ILE A 1 93 ? -2.822 4.369 13.924 1.00 94.12 93 ILE A O 1
ATOM 749 N N . TRP A 1 94 ? -1.100 3.017 13.416 1.00 93.06 94 TRP A N 1
ATOM 750 C CA . TRP A 1 94 ? -1.730 1.765 13.789 1.00 93.06 94 TRP A CA 1
ATOM 751 C C . TRP A 1 94 ? -2.052 1.721 15.282 1.00 93.06 94 TRP A C 1
ATOM 753 O O . TRP A 1 94 ? -3.214 1.540 15.637 1.00 93.06 94 TRP A O 1
ATOM 763 N N . SER A 1 95 ? -1.064 1.964 16.149 1.00 92.31 95 SER A N 1
ATOM 764 C CA . SER A 1 95 ? -1.247 1.989 17.604 1.00 92.31 95 SER A CA 1
ATOM 765 C C . SER A 1 95 ? -2.275 3.037 18.022 1.00 92.31 95 SER A C 1
ATOM 767 O O . SER A 1 95 ? -3.146 2.757 18.842 1.00 92.31 95 SER A O 1
ATOM 769 N N . TYR A 1 96 ? -2.263 4.220 17.404 1.00 94.50 96 TYR A N 1
ATOM 770 C CA . TYR A 1 96 ? -3.277 5.230 17.691 1.00 94.50 96 TYR A CA 1
ATOM 771 C C . TYR A 1 96 ? -4.689 4.797 17.265 1.00 94.50 96 TYR A C 1
ATOM 773 O O . TYR A 1 96 ? -5.647 5.015 18.004 1.00 94.50 96 TYR A O 1
ATOM 781 N N . LEU A 1 97 ? -4.847 4.182 16.089 1.00 93.75 97 LEU A N 1
ATOM 782 C CA . LEU A 1 97 ? -6.160 3.760 15.591 1.00 93.75 97 LEU A CA 1
ATOM 783 C C . LEU A 1 97 ? -6.701 2.500 16.282 1.00 93.75 97 LEU A C 1
ATOM 785 O O . LEU A 1 97 ? -7.918 2.372 16.402 1.00 93.75 97 LEU A O 1
ATOM 789 N N . LYS A 1 98 ? -5.827 1.581 16.711 1.00 92.75 98 LYS A N 1
ATOM 790 C CA . LYS A 1 98 ? -6.202 0.309 17.346 1.00 92.75 98 LYS A CA 1
ATOM 791 C C . LYS A 1 98 ? -6.339 0.429 18.865 1.00 92.75 98 LYS A C 1
ATOM 793 O O . LYS A 1 98 ? -7.301 -0.086 19.423 1.00 92.75 98 LYS A O 1
ATOM 798 N N . GLU A 1 99 ? -5.408 1.121 19.518 1.00 91.75 99 GLU A N 1
ATOM 799 C CA . GLU A 1 99 ? -5.288 1.170 20.985 1.00 91.75 99 GLU A CA 1
ATOM 800 C C . GLU A 1 99 ? -5.545 2.571 21.566 1.00 91.75 99 GLU A C 1
ATOM 802 O O . GLU A 1 99 ? -5.733 2.718 22.770 1.00 91.75 99 GLU A O 1
ATOM 807 N N . GLY A 1 100 ? -5.573 3.619 20.734 1.00 90.31 100 GLY A N 1
ATOM 808 C CA . GLY A 1 100 ? -5.711 5.003 21.201 1.00 90.31 100 GLY A CA 1
ATOM 809 C C . GLY A 1 100 ? -4.427 5.594 21.792 1.00 90.31 100 GLY A C 1
ATOM 810 O O . GLY A 1 100 ? -4.458 6.700 22.334 1.00 90.31 100 GLY A O 1
ATOM 811 N N . THR A 1 101 ? -3.302 4.888 21.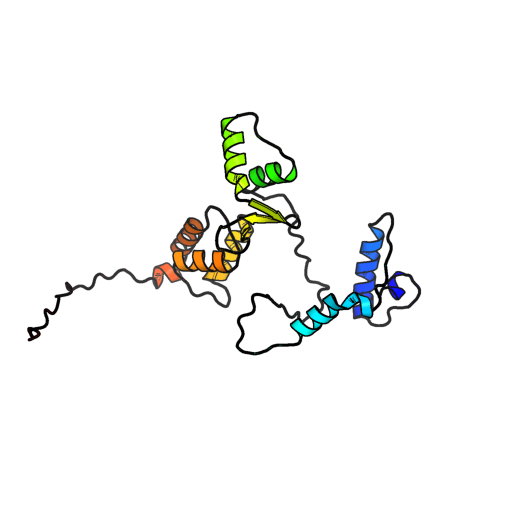675 1.00 89.75 101 THR A N 1
ATOM 812 C CA . THR A 1 101 ? -2.012 5.267 22.257 1.00 89.75 101 THR A CA 1
ATOM 813 C C . THR A 1 101 ? -1.454 6.527 21.592 1.00 89.75 101 THR A C 1
ATOM 815 O O . THR A 1 101 ? -1.410 6.638 20.365 1.00 89.75 101 THR A O 1
ATOM 818 N N . LEU A 1 102 ? -1.021 7.493 22.404 1.00 91.38 102 LEU A N 1
ATOM 819 C CA . LEU A 1 102 ? -0.384 8.732 21.955 1.00 91.38 102 LEU A CA 1
ATOM 820 C C . LEU A 1 102 ? 0.854 9.037 22.811 1.00 91.38 102 LEU A C 1
ATOM 822 O O . LEU A 1 102 ? 0.853 8.722 24.001 1.00 91.38 102 LEU A O 1
ATOM 826 N N . PRO A 1 103 ? 1.881 9.694 22.241 1.00 89.94 103 PRO A N 1
ATOM 827 C CA . PRO A 1 103 ? 3.004 10.221 23.006 1.00 89.94 103 PRO A CA 1
ATOM 828 C C . PRO A 1 103 ? 2.557 11.258 24.039 1.00 89.94 103 PRO A C 1
ATOM 830 O O . PRO A 1 103 ? 1.563 11.961 23.846 1.00 89.94 103 PRO A O 1
ATOM 833 N N . GLU A 1 104 ? 3.347 11.410 25.100 1.00 90.38 104 GLU A N 1
ATOM 834 C CA . GLU A 1 104 ? 3.104 12.419 26.137 1.00 90.38 104 GLU A CA 1
ATOM 835 C C . GLU A 1 104 ? 3.357 13.849 25.630 1.00 90.38 104 GLU A C 1
ATOM 837 O O . GLU A 1 104 ? 2.685 14.798 26.047 1.00 90.38 104 GLU A O 1
ATOM 842 N N . ASP A 1 105 ? 4.271 14.011 24.664 1.00 94.06 105 ASP A N 1
ATOM 843 C CA . ASP A 1 105 ? 4.469 15.298 24.006 1.00 94.06 105 ASP A CA 1
ATOM 844 C C . ASP A 1 105 ? 3.229 15.707 23.198 1.00 94.06 105 ASP A C 1
ATOM 846 O O . ASP A 1 105 ? 2.814 15.058 22.231 1.00 94.06 105 ASP A O 1
ATOM 850 N N . LYS A 1 106 ? 2.666 16.862 23.562 1.00 92.62 106 LYS A N 1
ATOM 851 C CA . LYS A 1 106 ? 1.445 17.402 22.955 1.00 92.62 106 LYS A CA 1
ATOM 852 C C . LYS A 1 106 ? 1.612 17.677 21.461 1.00 92.62 106 LYS A C 1
ATOM 854 O O . LYS A 1 106 ? 0.630 17.575 20.718 1.00 92.62 106 LYS A O 1
ATOM 859 N N . ASN A 1 107 ? 2.812 18.047 21.009 1.00 92.12 107 ASN A N 1
ATOM 860 C CA . ASN A 1 107 ? 3.050 18.344 19.598 1.00 92.12 107 ASN A CA 1
ATOM 861 C C . ASN A 1 107 ? 3.105 17.064 18.760 1.00 92.12 107 ASN A C 1
ATOM 863 O O . ASN A 1 107 ? 2.423 16.994 17.733 1.00 92.12 107 ASN A O 1
ATOM 867 N N . GLU A 1 108 ? 3.835 16.040 19.203 1.00 90.75 108 GLU A N 1
ATOM 868 C CA . GLU A 1 108 ? 3.853 14.727 18.549 1.00 90.75 108 GLU A CA 1
ATOM 869 C C . GLU A 1 108 ? 2.473 14.059 18.561 1.00 90.75 108 GLU A C 1
ATOM 871 O O . GLU A 1 108 ? 1.987 13.618 17.514 1.00 90.75 108 GLU A O 1
ATOM 876 N N . ALA A 1 109 ? 1.756 14.103 19.688 1.00 90.44 109 ALA A N 1
ATOM 877 C CA . ALA A 1 109 ? 0.386 13.601 19.767 1.00 90.44 109 ALA A CA 1
ATOM 878 C C . ALA A 1 109 ? -0.543 14.296 18.756 1.00 90.44 109 ALA A C 1
ATOM 880 O O . ALA A 1 109 ? -1.341 13.653 18.065 1.00 90.44 109 ALA A O 1
ATOM 881 N N . ARG A 1 110 ? -0.420 15.622 18.601 1.00 93.12 110 ARG A N 1
ATOM 882 C CA . ARG A 1 110 ? -1.173 16.375 17.589 1.00 93.12 110 ARG A CA 1
ATOM 883 C C . ARG A 1 110 ? -0.804 15.936 16.170 1.00 93.12 110 ARG A C 1
ATOM 885 O O . ARG A 1 110 ? -1.705 15.790 15.340 1.00 93.12 110 ARG A O 1
ATOM 892 N N . LYS A 1 111 ? 0.480 15.718 15.871 1.00 92.38 111 LYS A N 1
ATOM 893 C CA . LYS A 1 111 ? 0.937 15.244 14.552 1.00 92.38 111 LYS A CA 1
ATOM 894 C C . LYS A 1 111 ? 0.352 13.875 14.215 1.00 92.38 111 LYS A C 1
ATOM 896 O O . LYS A 1 111 ? -0.186 13.718 13.117 1.00 92.38 111 LYS A O 1
ATOM 901 N N . ILE A 1 112 ? 0.390 12.923 15.149 1.00 93.00 112 ILE A N 1
ATOM 902 C CA . ILE A 1 112 ? -0.165 11.575 14.957 1.00 93.00 112 ILE A CA 1
ATOM 903 C C . ILE A 1 112 ? -1.673 11.645 14.728 1.00 93.00 112 ILE A C 1
ATOM 905 O O . ILE A 1 112 ? -2.158 11.070 13.755 1.00 93.00 112 ILE A O 1
ATOM 909 N N . ARG A 1 113 ? -2.414 12.430 15.521 1.00 93.25 113 ARG A N 1
ATOM 910 C CA . ARG A 1 113 ? -3.862 12.633 15.318 1.00 93.25 113 ARG A CA 1
ATOM 911 C C . ARG A 1 113 ? -4.184 13.165 13.922 1.00 93.25 113 ARG A C 1
ATOM 913 O O . ARG A 1 113 ? -5.045 12.626 13.229 1.00 93.25 113 ARG A O 1
ATOM 920 N N . MET A 1 114 ? -3.479 14.212 13.488 1.00 92.25 114 MET A N 1
ATOM 921 C CA . MET A 1 114 ? -3.697 14.823 12.171 1.00 92.25 114 MET A CA 1
ATOM 922 C C . MET A 1 114 ? -3.341 13.875 11.021 1.00 92.25 114 MET A C 1
ATOM 924 O O . MET A 1 114 ? -4.045 13.842 10.012 1.00 92.25 114 MET A O 1
ATOM 928 N N . ARG A 1 115 ? -2.254 13.105 11.153 1.00 91.62 115 ARG A N 1
ATOM 929 C CA . ARG A 1 115 ? -1.855 12.102 10.157 1.00 91.62 115 ARG A CA 1
ATOM 930 C C . ARG A 1 115 ? -2.878 10.973 10.078 1.00 91.62 115 ARG A C 1
ATOM 932 O O . ARG A 1 115 ? -3.352 10.673 8.984 1.00 91.62 115 ARG A O 1
ATOM 939 N N . SER A 1 116 ? -3.258 10.419 11.225 1.00 94.62 116 SER A N 1
ATOM 940 C CA . SER A 1 116 ? -4.138 9.252 11.343 1.00 94.62 116 SER A CA 1
ATOM 941 C C . SER A 1 116 ? -5.562 9.505 10.854 1.00 94.62 116 SER A C 1
ATOM 943 O O . SER A 1 116 ? -6.215 8.576 10.395 1.00 94.62 116 SER A O 1
ATOM 945 N N . ALA A 1 117 ? -6.028 10.760 10.837 1.00 92.62 117 ALA A N 1
ATOM 946 C CA . ALA A 1 117 ? -7.337 11.126 10.282 1.00 92.62 117 ALA A CA 1
ATOM 947 C C . ALA A 1 117 ? -7.541 10.674 8.818 1.00 92.62 117 ALA A C 1
ATOM 949 O O . ALA A 1 117 ? -8.672 10.462 8.369 1.00 92.62 117 ALA A O 1
ATOM 950 N N . LYS A 1 118 ? -6.440 10.506 8.073 1.00 92.75 118 LYS A N 1
ATOM 951 C CA . LYS A 1 118 ? -6.433 10.049 6.678 1.00 92.75 118 LYS A CA 1
ATOM 952 C C . LYS A 1 118 ? -6.435 8.527 6.538 1.00 92.75 118 LYS A C 1
ATOM 954 O O . LYS A 1 118 ? -6.352 8.053 5.412 1.00 92.75 118 LYS A O 1
ATOM 959 N N . PHE A 1 119 ? -6.505 7.767 7.625 1.00 94.75 119 PHE A N 1
ATOM 960 C CA . PHE A 1 119 ? -6.375 6.314 7.599 1.00 94.75 119 PHE A CA 1
ATOM 961 C C . PHE A 1 119 ? -7.541 5.616 8.308 1.00 94.75 119 PHE A C 1
ATOM 963 O O . PHE A 1 119 ? -8.304 6.233 9.054 1.00 94.75 119 PHE A O 1
ATOM 970 N N . ILE A 1 120 ? -7.715 4.332 8.012 1.00 94.44 120 ILE A N 1
ATOM 971 C CA . ILE A 1 120 ? -8.703 3.440 8.624 1.00 94.44 120 ILE A CA 1
ATOM 972 C C . ILE A 1 120 ? -8.154 2.012 8.648 1.00 94.44 120 ILE A C 1
ATOM 974 O O . ILE A 1 120 ? -7.432 1.627 7.733 1.00 94.44 120 ILE A O 1
ATOM 978 N N . ILE A 1 121 ? -8.508 1.240 9.675 1.00 94.00 121 ILE A N 1
ATOM 979 C CA . ILE A 1 121 ? -8.197 -0.190 9.757 1.00 94.00 121 ILE A CA 1
ATOM 980 C C . ILE A 1 121 ? -9.421 -0.986 9.295 1.00 94.00 121 ILE A C 1
ATOM 982 O O . ILE A 1 121 ? -10.534 -0.730 9.758 1.00 94.00 121 ILE A O 1
ATOM 986 N N . ILE A 1 122 ? -9.223 -1.933 8.377 1.00 90.88 122 ILE A N 1
ATOM 987 C CA . ILE A 1 122 ? -10.253 -2.870 7.906 1.00 90.88 122 ILE A CA 1
ATOM 988 C C . ILE A 1 122 ? -9.625 -4.259 7.857 1.00 90.88 122 ILE A C 1
ATOM 990 O O . ILE A 1 122 ? -8.636 -4.445 7.160 1.00 90.88 122 ILE A O 1
ATOM 994 N N . GLY A 1 123 ? -10.197 -5.226 8.582 1.00 89.50 123 GLY A N 1
ATOM 995 C CA . GLY A 1 123 ? -9.713 -6.613 8.569 1.00 89.50 123 GLY A CA 1
ATOM 996 C C . GLY A 1 123 ? -8.239 -6.753 8.961 1.00 89.50 123 GLY A C 1
ATOM 997 O O . GLY A 1 123 ? -7.511 -7.457 8.280 1.00 89.50 123 GLY A O 1
ATOM 998 N N . ASP A 1 124 ? -7.807 -6.033 10.002 1.00 88.50 124 ASP A N 1
ATOM 999 C CA . ASP A 1 124 ? -6.404 -5.941 10.435 1.00 88.50 124 ASP A CA 1
ATOM 1000 C C . ASP A 1 124 ? -5.412 -5.443 9.358 1.00 88.50 124 ASP A C 1
ATOM 1002 O O . ASP A 1 124 ? -4.207 -5.658 9.453 1.00 88.50 124 ASP A O 1
ATOM 1006 N N . GLU A 1 125 ? -5.884 -4.662 8.386 1.00 90.88 125 GLU A N 1
ATOM 1007 C CA . GLU A 1 125 ? -5.016 -3.964 7.436 1.00 90.88 125 GLU A CA 1
ATOM 1008 C C . GLU A 1 125 ? -5.260 -2.452 7.461 1.00 90.88 125 GLU A C 1
ATOM 1010 O O . GLU A 1 125 ? -6.392 -1.982 7.625 1.00 90.88 125 GLU A O 1
ATOM 1015 N N . LEU A 1 126 ? -4.189 -1.667 7.301 1.00 94.12 126 LEU A N 1
ATOM 1016 C CA . LEU A 1 126 ? -4.266 -0.208 7.272 1.00 94.12 126 LEU A CA 1
ATOM 1017 C C . LEU A 1 126 ? -4.551 0.281 5.849 1.00 94.12 126 LEU A C 1
ATOM 1019 O O . LEU A 1 126 ? -3.846 -0.062 4.902 1.00 94.12 126 LEU A O 1
ATOM 1023 N N . PHE A 1 127 ? -5.537 1.160 5.711 1.00 94.75 127 PHE A N 1
ATOM 1024 C CA . PHE A 1 127 ? -5.895 1.793 4.449 1.00 94.75 127 PHE A CA 1
ATOM 1025 C C . PHE A 1 127 ? -5.807 3.309 4.547 1.00 94.75 127 PHE A C 1
ATOM 1027 O O . PHE A 1 127 ? -6.243 3.912 5.530 1.00 94.75 127 PHE A O 1
ATOM 1034 N N . LYS A 1 128 ? -5.308 3.949 3.490 1.00 94.44 128 LYS A N 1
ATOM 1035 C CA . LYS A 1 128 ? -5.373 5.396 3.308 1.00 94.44 128 LYS A CA 1
ATOM 1036 C C . LYS A 1 128 ? -6.676 5.785 2.619 1.00 94.44 128 LYS A C 1
ATOM 1038 O O . LYS A 1 128 ? -7.003 5.299 1.537 1.00 94.44 128 LYS A O 1
ATOM 1043 N N . ARG A 1 129 ? -7.378 6.733 3.231 1.00 91.06 129 ARG A N 1
ATOM 1044 C CA . ARG A 1 129 ? -8.508 7.455 2.655 1.00 91.06 129 ARG A CA 1
ATOM 1045 C C . ARG A 1 129 ? -7.984 8.466 1.644 1.00 91.06 129 ARG A C 1
ATOM 1047 O O . ARG A 1 129 ? -7.063 9.238 1.932 1.00 91.06 129 ARG A O 1
ATOM 1054 N N . ASP A 1 130 ? -8.594 8.480 0.475 1.00 78.06 130 ASP A N 1
ATOM 1055 C CA . ASP A 1 130 ? -8.404 9.526 -0.516 1.00 78.06 130 ASP A CA 1
ATOM 1056 C C . ASP A 1 130 ? -9.774 10.051 -0.949 1.00 78.06 130 ASP A C 1
ATOM 1058 O O . ASP A 1 130 ? -10.787 9.372 -0.792 1.00 78.06 130 ASP A O 1
ATOM 1062 N N . ILE A 1 131 ? -9.818 11.286 -1.437 1.00 66.38 131 ILE A N 1
ATOM 1063 C CA . ILE A 1 131 ? -11.079 11.996 -1.698 1.00 66.38 131 ILE A CA 1
ATOM 1064 C C . ILE A 1 131 ? -11.774 11.443 -2.953 1.00 66.38 131 ILE A C 1
ATOM 1066 O O . ILE A 1 131 ? -12.997 11.480 -3.049 1.00 66.38 131 ILE A O 1
ATOM 1070 N N . SER A 1 132 ? -11.003 10.926 -3.912 1.00 65.12 132 SER A N 1
ATOM 1071 C CA . SER A 1 132 ? -11.491 10.516 -5.236 1.00 65.12 132 SER A CA 1
ATOM 1072 C C . SER A 1 132 ? -11.138 9.083 -5.640 1.00 65.12 132 SER A C 1
ATOM 1074 O O . SER A 1 132 ? -11.592 8.632 -6.692 1.00 65.12 132 SER A O 1
ATOM 1076 N N . THR A 1 133 ? -10.342 8.359 -4.846 1.00 63.00 133 THR A N 1
ATOM 1077 C CA . THR A 1 133 ? -9.911 6.988 -5.157 1.00 63.00 133 THR A CA 1
ATOM 1078 C C . THR A 1 133 ? -10.440 5.987 -4.124 1.00 63.00 133 THR A C 1
ATOM 1080 O O . THR A 1 133 ? -10.697 6.367 -2.978 1.00 63.00 133 THR A O 1
ATOM 1083 N N . PRO A 1 134 ? -10.659 4.711 -4.513 1.00 80.12 134 PRO A N 1
ATOM 1084 C CA . PRO A 1 134 ? -10.950 3.654 -3.547 1.00 80.12 134 PRO A CA 1
ATOM 1085 C C . PRO A 1 134 ? -9.855 3.592 -2.476 1.00 80.12 134 PRO A C 1
ATOM 1087 O O . PRO A 1 134 ? -8.722 4.007 -2.715 1.00 80.12 134 PRO A O 1
ATOM 1090 N N . LEU A 1 135 ? -10.201 3.075 -1.295 1.00 90.75 135 LEU A N 1
ATOM 1091 C CA . LEU A 1 135 ? -9.265 2.918 -0.181 1.00 90.75 135 LEU A CA 1
ATOM 1092 C C . LEU A 1 135 ? -7.966 2.257 -0.651 1.00 90.75 135 LEU A C 1
ATOM 1094 O O . LEU A 1 135 ? -7.992 1.182 -1.249 1.00 90.75 135 LEU A O 1
ATOM 1098 N N . LEU A 1 136 ? -6.839 2.910 -0.371 1.00 93.56 136 LEU A N 1
ATOM 1099 C CA . LEU A 1 136 ? -5.526 2.429 -0.785 1.00 93.56 136 LEU A CA 1
ATOM 1100 C C . LEU A 1 136 ? -4.915 1.612 0.348 1.00 93.56 136 LEU A C 1
ATOM 1102 O O . LEU A 1 136 ? -4.709 2.149 1.437 1.00 93.56 136 LEU A O 1
ATOM 1106 N N . LYS A 1 137 ? -4.604 0.343 0.099 1.00 94.88 137 LYS A N 1
ATOM 1107 C CA . LYS A 1 137 ? -3.912 -0.527 1.047 1.00 94.88 137 LYS A CA 1
ATOM 1108 C C . LYS A 1 137 ? -2.511 0.013 1.320 1.00 94.88 137 LYS A C 1
ATOM 1110 O O . LYS A 1 137 ? -1.727 0.230 0.392 1.00 94.88 137 LYS A O 1
ATOM 1115 N N . CYS A 1 138 ? -2.206 0.250 2.589 1.00 94.94 138 CYS A N 1
ATOM 1116 C CA . CYS A 1 138 ? -0.888 0.691 3.011 1.00 94.94 138 CYS A CA 1
ATOM 1117 C C . CYS A 1 138 ? 0.086 -0.490 2.997 1.00 94.94 138 CYS A C 1
ATOM 1119 O O . CYS A 1 138 ? -0.256 -1.575 3.460 1.00 94.94 138 CYS A O 1
ATOM 1121 N N . LEU A 1 139 ? 1.286 -0.271 2.462 1.00 94.75 139 LEU A N 1
ATOM 1122 C CA . LEU A 1 139 ? 2.320 -1.297 2.362 1.00 94.75 139 LEU A CA 1
ATOM 1123 C C . LEU A 1 139 ? 3.479 -1.032 3.326 1.00 94.75 139 LEU A C 1
ATOM 1125 O O . LEU A 1 139 ? 3.879 0.119 3.549 1.00 94.75 139 LEU A O 1
ATOM 1129 N N . THR A 1 140 ? 4.037 -2.119 3.862 1.00 92.88 140 THR A N 1
ATOM 1130 C CA . THR A 1 140 ? 5.324 -2.120 4.570 1.00 92.88 140 THR A CA 1
ATOM 1131 C C . THR A 1 140 ? 6.470 -1.904 3.580 1.00 92.88 140 THR A C 1
ATOM 1133 O O . THR A 1 140 ? 6.291 -2.023 2.365 1.00 92.88 140 THR A O 1
ATOM 1136 N N . ALA A 1 141 ? 7.668 -1.583 4.075 1.00 91.31 141 ALA A N 1
ATOM 1137 C CA . ALA A 1 141 ? 8.825 -1.377 3.203 1.00 91.31 141 ALA A CA 1
ATOM 1138 C C . ALA A 1 141 ? 9.161 -2.619 2.340 1.00 91.31 141 ALA A C 1
ATOM 1140 O O . ALA A 1 141 ? 9.345 -2.449 1.130 1.00 91.31 141 ALA A O 1
ATOM 1141 N N . PRO A 1 142 ? 9.150 -3.861 2.874 1.00 91.88 142 PRO A N 1
ATOM 1142 C CA . PRO A 1 142 ? 9.348 -5.061 2.057 1.00 91.88 142 PRO A CA 1
ATOM 1143 C C . PRO A 1 142 ? 8.281 -5.243 0.968 1.00 91.88 142 PRO A C 1
ATOM 1145 O O . PRO A 1 142 ? 8.603 -5.548 -0.181 1.00 91.88 142 PRO A O 1
ATOM 1148 N N . GLN A 1 143 ? 7.007 -5.005 1.298 1.00 93.81 143 GLN A N 1
ATOM 1149 C CA . GLN A 1 143 ? 5.903 -5.103 0.338 1.00 93.81 143 GLN A CA 1
ATOM 1150 C C . GLN A 1 143 ? 6.012 -4.045 -0.766 1.00 93.81 143 GLN A C 1
ATOM 1152 O O . GLN A 1 143 ? 5.809 -4.346 -1.941 1.00 93.81 143 GLN A O 1
ATOM 1157 N N . ALA A 1 144 ? 6.351 -2.807 -0.400 1.00 95.19 144 ALA A N 1
ATOM 1158 C CA . ALA A 1 144 ? 6.556 -1.717 -1.346 1.00 95.19 144 ALA A CA 1
ATOM 1159 C C . ALA A 1 144 ? 7.704 -2.021 -2.320 1.00 95.19 144 ALA A C 1
ATOM 1161 O O . ALA A 1 144 ? 7.553 -1.813 -3.524 1.00 95.19 144 ALA A O 1
ATOM 1162 N N . ALA A 1 145 ? 8.820 -2.561 -1.818 1.00 94.00 145 ALA A N 1
ATOM 1163 C CA . ALA A 1 145 ? 9.953 -2.966 -2.645 1.00 94.00 145 ALA A CA 1
ATOM 1164 C C . ALA A 1 145 ? 9.554 -4.041 -3.668 1.00 94.00 145 ALA A C 1
ATOM 1166 O O . ALA A 1 145 ? 9.858 -3.893 -4.851 1.00 94.00 145 ALA A O 1
ATOM 1167 N N . TYR A 1 146 ? 8.808 -5.062 -3.233 1.00 94.62 146 TYR A N 1
ATOM 1168 C CA . TYR A 1 146 ? 8.280 -6.099 -4.122 1.00 94.62 146 TYR A CA 1
ATOM 1169 C C . TYR A 1 146 ? 7.362 -5.520 -5.208 1.00 94.62 146 TYR A C 1
ATOM 1171 O O . TYR A 1 146 ? 7.538 -5.800 -6.389 1.00 94.62 146 TYR A O 1
ATOM 1179 N N . VAL A 1 147 ? 6.412 -4.656 -4.834 1.00 94.62 147 VAL A N 1
ATOM 1180 C CA . VAL A 1 147 ? 5.474 -4.044 -5.790 1.00 94.62 147 VAL A CA 1
ATOM 1181 C C . VAL A 1 147 ? 6.192 -3.157 -6.811 1.00 94.62 147 VAL A C 1
ATOM 1183 O O . VAL A 1 147 ? 5.828 -3.159 -7.989 1.00 94.62 147 VAL A O 1
ATOM 1186 N N . ILE A 1 148 ? 7.203 -2.392 -6.389 1.00 95.00 148 ILE A N 1
ATOM 1187 C CA . ILE A 1 148 ? 8.033 -1.603 -7.310 1.00 95.00 148 ILE A CA 1
ATOM 1188 C C . ILE A 1 148 ? 8.743 -2.526 -8.306 1.00 95.00 148 ILE A C 1
ATOM 1190 O O . ILE A 1 148 ? 8.719 -2.241 -9.507 1.00 95.00 148 ILE A O 1
ATOM 1194 N N . ASP A 1 149 ? 9.362 -3.600 -7.812 1.00 94.38 149 ASP A N 1
ATOM 1195 C CA . ASP A 1 149 ? 10.114 -4.551 -8.630 1.00 94.38 149 ASP A CA 1
ATOM 1196 C C . ASP A 1 149 ? 9.212 -5.235 -9.665 1.00 94.38 149 ASP A C 1
ATOM 1198 O O . ASP A 1 149 ? 9.498 -5.172 -10.859 1.00 94.38 149 ASP A O 1
ATOM 1202 N N . GLU A 1 150 ? 8.053 -5.746 -9.246 1.00 93.69 150 GLU A N 1
ATOM 1203 C CA . GLU A 1 150 ? 7.086 -6.407 -10.128 1.00 93.69 150 GLU A CA 1
ATOM 1204 C C . GLU A 1 150 ? 6.540 -5.453 -11.207 1.00 93.69 150 GLU A C 1
ATOM 1206 O O . GLU A 1 150 ? 6.452 -5.799 -12.384 1.00 93.69 150 GLU A O 1
ATOM 1211 N N . ILE A 1 151 ? 6.224 -4.201 -10.857 1.00 91.69 151 ILE A N 1
ATOM 1212 C CA . ILE A 1 151 ? 5.731 -3.217 -11.838 1.00 91.69 151 ILE A CA 1
ATOM 1213 C C . ILE A 1 151 ? 6.814 -2.833 -12.856 1.00 91.69 151 ILE A C 1
ATOM 1215 O O . ILE A 1 151 ? 6.491 -2.485 -14.001 1.00 91.69 151 ILE A O 1
ATOM 1219 N N . HIS A 1 152 ? 8.081 -2.836 -12.443 1.00 93.88 152 HIS A N 1
ATOM 1220 C CA . HIS A 1 152 ? 9.188 -2.426 -13.297 1.00 93.88 152 HIS A CA 1
ATOM 1221 C C . HIS A 1 152 ? 9.732 -3.567 -14.162 1.00 93.88 152 HIS A C 1
ATOM 1223 O O . HIS A 1 152 ? 9.896 -3.366 -15.367 1.00 93.88 152 HIS A O 1
ATOM 1229 N N . ARG A 1 153 ? 10.000 -4.725 -13.545 1.00 92.00 153 ARG A N 1
ATOM 1230 C CA . ARG A 1 153 ? 10.718 -5.890 -14.096 1.00 92.00 153 ARG A CA 1
ATOM 1231 C C . ARG A 1 153 ? 9.880 -7.160 -14.210 1.00 92.00 153 ARG A C 1
ATOM 1233 O O . ARG A 1 153 ? 10.372 -8.130 -14.778 1.00 92.00 153 ARG A O 1
ATOM 1240 N N . GLY A 1 154 ? 8.673 -7.180 -13.651 1.00 89.44 154 GLY A N 1
ATOM 1241 C CA . GLY A 1 154 ? 7.812 -8.359 -13.667 1.00 89.44 154 GLY A CA 1
ATOM 1242 C C . GLY A 1 154 ? 7.410 -8.786 -15.077 1.00 89.44 154 GLY A C 1
ATOM 1243 O O . GLY A 1 154 ? 7.821 -8.204 -16.082 1.00 89.44 154 GLY A O 1
ATOM 1244 N N . ILE A 1 155 ? 6.533 -9.784 -15.174 1.00 80.44 155 ILE A N 1
ATOM 1245 C CA . ILE A 1 155 ? 6.128 -10.383 -16.464 1.00 80.44 155 ILE A CA 1
ATOM 1246 C C . ILE A 1 155 ? 5.521 -9.334 -17.413 1.00 80.44 155 ILE A C 1
ATOM 1248 O O . ILE A 1 155 ? 5.669 -9.409 -18.632 1.00 80.44 155 ILE A O 1
ATOM 1252 N N . CYS A 1 156 ? 4.857 -8.325 -16.847 1.00 77.00 156 CYS A N 1
ATOM 1253 C CA . CYS A 1 156 ? 4.313 -7.173 -17.568 1.00 77.00 156 CYS A CA 1
ATOM 1254 C C . CYS A 1 156 ? 5.084 -5.867 -17.281 1.00 77.00 156 CYS A C 1
ATOM 1256 O O . CYS A 1 156 ? 4.519 -4.765 -17.373 1.00 77.00 156 CYS A O 1
ATOM 1258 N N . GLY A 1 157 ? 6.356 -5.994 -16.898 1.00 82.88 157 GLY A N 1
ATOM 1259 C CA . GLY A 1 157 ? 7.298 -4.905 -16.692 1.00 82.88 157 GLY A CA 1
ATOM 1260 C C . GLY A 1 157 ? 7.509 -4.118 -17.982 1.00 82.88 157 GLY A C 1
ATOM 1261 O O . GLY A 1 157 ? 7.603 -4.674 -19.071 1.00 82.88 157 GLY A O 1
ATOM 1262 N N . LEU A 1 158 ? 7.520 -2.792 -17.868 1.00 82.69 158 LEU A N 1
ATOM 1263 C CA . LEU A 1 158 ? 7.594 -1.878 -19.018 1.00 82.69 158 LEU A CA 1
ATOM 1264 C C . LEU A 1 158 ? 8.755 -0.887 -18.904 1.00 82.69 158 LEU A C 1
ATOM 1266 O O . LEU A 1 158 ? 8.749 0.115 -19.616 1.00 82.69 158 LEU A O 1
ATOM 1270 N N . HIS A 1 159 ? 9.678 -1.086 -17.951 1.00 89.12 159 HIS A N 1
ATOM 1271 C CA . HIS A 1 159 ? 10.751 -0.127 -17.640 1.00 89.12 159 HIS A CA 1
ATOM 1272 C C . HIS A 1 159 ? 10.261 1.333 -17.600 1.00 89.12 159 HIS A C 1
ATOM 1274 O O . HIS A 1 159 ? 10.903 2.269 -18.072 1.00 89.12 159 HIS A O 1
ATOM 1280 N N . SER A 1 160 ? 9.045 1.527 -17.084 1.00 87.75 160 SER A N 1
ATOM 1281 C CA . SER A 1 160 ? 8.349 2.805 -17.173 1.00 87.75 160 SER A CA 1
ATOM 1282 C C . SER A 1 160 ? 8.983 3.845 -16.255 1.00 87.75 160 SER A C 1
ATOM 1284 O O . SER A 1 160 ? 9.461 3.515 -15.176 1.00 87.75 160 SER A O 1
ATOM 1286 N N . GLY A 1 161 ? 8.899 5.121 -16.642 1.00 91.44 161 GLY A N 1
ATOM 1287 C CA . GLY A 1 161 ? 9.360 6.236 -15.811 1.00 91.44 161 GLY A CA 1
ATOM 1288 C C . GLY A 1 161 ? 8.654 6.321 -14.446 1.00 91.44 161 GLY A C 1
ATOM 1289 O O . GLY A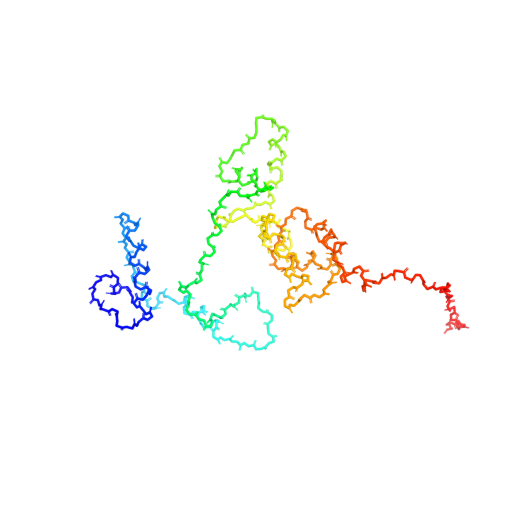 1 161 ? 7.507 5.886 -14.294 1.00 91.44 161 GLY A O 1
ATOM 1290 N N . ALA A 1 162 ? 9.304 6.966 -13.468 1.00 93.81 162 ALA A N 1
ATOM 1291 C CA . ALA A 1 162 ? 8.902 6.948 -12.053 1.00 93.81 162 ALA A CA 1
ATOM 1292 C C . ALA A 1 162 ? 7.468 7.439 -11.832 1.00 93.81 162 ALA A C 1
ATOM 1294 O O . ALA A 1 162 ? 6.689 6.840 -11.092 1.00 93.81 162 ALA A O 1
ATOM 1295 N N . ARG A 1 163 ? 7.080 8.508 -12.539 1.00 94.50 163 ARG A N 1
ATOM 1296 C CA . ARG A 1 163 ? 5.720 9.063 -12.483 1.00 94.50 163 ARG A CA 1
ATOM 1297 C C . ARG A 1 163 ? 4.666 8.059 -12.953 1.00 94.50 163 ARG A C 1
ATOM 1299 O O . ARG A 1 163 ? 3.590 7.989 -12.363 1.00 94.50 163 ARG A O 1
ATOM 1306 N N . SER A 1 164 ? 4.966 7.300 -14.009 1.00 94.00 164 SER A N 1
ATOM 1307 C CA . SER A 1 164 ? 4.060 6.275 -14.536 1.00 94.00 164 SER A CA 1
ATOM 1308 C C . SER A 1 164 ? 3.937 5.110 -13.556 1.00 94.00 164 SER A C 1
ATOM 1310 O O . SER A 1 164 ? 2.820 4.688 -13.259 1.00 94.00 164 SER A O 1
ATOM 1312 N N . MET A 1 165 ? 5.058 4.661 -12.979 1.00 94.81 165 MET A N 1
ATOM 1313 C CA . MET A 1 165 ? 5.069 3.621 -11.945 1.00 94.81 165 MET A CA 1
ATOM 1314 C C . MET A 1 165 ? 4.232 4.018 -10.728 1.00 94.81 165 MET A C 1
ATOM 1316 O O . MET A 1 165 ? 3.297 3.301 -10.382 1.00 94.81 165 MET A O 1
ATOM 1320 N N . ALA A 1 166 ? 4.472 5.197 -10.148 1.00 95.25 166 ALA A N 1
ATOM 1321 C CA . ALA A 1 166 ? 3.703 5.682 -9.003 1.00 95.25 166 ALA A CA 1
ATOM 1322 C C . ALA A 1 166 ? 2.195 5.751 -9.305 1.00 95.25 166 ALA A C 1
ATOM 1324 O O . ALA A 1 166 ? 1.366 5.382 -8.477 1.00 95.25 166 ALA A O 1
ATOM 1325 N N . ALA A 1 167 ? 1.818 6.169 -10.517 1.00 92.94 167 ALA A N 1
ATOM 1326 C CA . ALA A 1 167 ? 0.418 6.189 -10.925 1.00 92.94 167 ALA A CA 1
ATOM 1327 C C . ALA A 1 167 ? -0.174 4.776 -11.090 1.00 92.94 167 ALA A C 1
ATOM 1329 O O . ALA A 1 167 ? -1.348 4.579 -10.783 1.00 92.94 167 ALA A O 1
ATOM 1330 N N . ARG A 1 168 ? 0.607 3.791 -11.558 1.00 92.75 168 ARG A N 1
ATOM 1331 C CA . ARG A 1 168 ? 0.178 2.382 -11.632 1.00 92.75 168 ARG A CA 1
ATOM 1332 C C . ARG A 1 168 ? -0.041 1.798 -10.240 1.00 92.75 168 ARG A C 1
ATOM 1334 O O . ARG A 1 168 ? -1.079 1.184 -10.035 1.00 92.75 168 ARG A O 1
ATOM 1341 N N . VAL A 1 169 ? 0.864 2.057 -9.297 1.00 93.75 169 VAL A N 1
ATOM 1342 C CA . VAL A 1 169 ? 0.724 1.634 -7.894 1.00 93.75 169 VAL A CA 1
ATOM 1343 C C . VAL A 1 169 ? -0.570 2.175 -7.283 1.00 93.75 169 VAL A C 1
ATOM 1345 O O . VAL A 1 169 ? -1.366 1.411 -6.743 1.00 93.75 169 VAL A O 1
ATOM 1348 N N . LEU A 1 170 ? -0.824 3.480 -7.429 1.00 92.81 170 LEU A N 1
ATOM 1349 C CA . LEU A 1 170 ? -2.046 4.099 -6.905 1.00 92.81 170 LEU A CA 1
ATOM 1350 C C . LEU A 1 170 ? -3.305 3.529 -7.570 1.00 92.81 170 LEU A C 1
ATOM 1352 O O . LEU A 1 170 ? -4.294 3.275 -6.892 1.00 92.81 170 LEU A O 1
ATOM 1356 N N . ARG A 1 171 ? -3.272 3.280 -8.888 1.00 90.56 171 ARG A N 1
ATOM 1357 C CA . ARG A 1 171 ? -4.387 2.637 -9.607 1.00 90.56 171 ARG A CA 1
ATOM 1358 C C . ARG A 1 171 ? -4.611 1.183 -9.195 1.00 90.56 171 ARG A C 1
ATOM 1360 O O . ARG A 1 171 ? -5.747 0.731 -9.247 1.00 90.56 171 ARG A O 1
ATOM 1367 N N . ALA A 1 172 ? -3.555 0.473 -8.803 1.00 90.19 172 ALA A N 1
ATOM 1368 C CA . ALA A 1 172 ? -3.638 -0.877 -8.254 1.00 90.19 172 ALA A CA 1
ATOM 1369 C C . ALA A 1 172 ? -4.152 -0.898 -6.802 1.00 90.19 172 ALA A C 1
ATOM 1371 O O . ALA A 1 172 ? -4.421 -1.968 -6.270 1.00 90.19 172 ALA A O 1
ATOM 1372 N N . GLY A 1 173 ? -4.325 0.271 -6.175 1.00 92.88 173 GLY A N 1
ATOM 1373 C CA . GLY A 1 173 ? -4.887 0.383 -4.835 1.00 92.88 173 GLY A CA 1
ATOM 1374 C C . GLY A 1 173 ? -3.853 0.302 -3.715 1.00 92.88 173 GLY A C 1
ATOM 1375 O O . GLY A 1 173 ? -4.227 -0.029 -2.597 1.00 92.88 173 GLY A O 1
ATOM 1376 N N . TYR A 1 174 ? -2.577 0.602 -3.977 1.00 94.44 174 TYR A N 1
ATOM 1377 C CA . TYR A 1 174 ? -1.513 0.550 -2.967 1.00 94.44 174 TYR A CA 1
ATOM 1378 C C . TYR A 1 174 ? -0.973 1.935 -2.600 1.00 94.44 174 TYR A C 1
ATOM 1380 O O . TYR A 1 174 ? -0.998 2.869 -3.406 1.00 94.44 174 TYR A O 1
ATOM 1388 N N . TYR A 1 175 ? -0.451 2.071 -1.378 1.00 94.81 175 TYR A N 1
ATOM 1389 C CA . TYR A 1 175 ? 0.113 3.323 -0.880 1.00 94.81 175 TYR A CA 1
ATOM 1390 C C . TYR A 1 175 ? 1.237 3.132 0.144 1.00 94.81 175 TYR A C 1
ATOM 1392 O O . TYR A 1 175 ? 1.176 2.274 1.018 1.00 94.81 175 TYR A O 1
ATOM 1400 N N . TRP A 1 176 ? 2.224 4.024 0.089 1.00 95.38 176 TRP A N 1
ATOM 1401 C CA . TRP A 1 176 ? 3.157 4.318 1.176 1.00 95.38 176 TRP A CA 1
ATOM 1402 C C . TRP A 1 176 ? 3.696 5.759 1.010 1.00 95.38 176 TRP A C 1
ATOM 1404 O O . TRP A 1 176 ? 3.612 6.318 -0.091 1.00 95.38 176 TRP A O 1
ATOM 1414 N N . PRO A 1 177 ? 4.210 6.416 2.071 1.00 93.38 177 PRO A N 1
ATOM 1415 C CA . PRO A 1 177 ? 4.557 7.841 2.051 1.00 93.38 177 PRO A CA 1
ATOM 1416 C C . PRO A 1 177 ? 5.623 8.220 1.021 1.00 93.38 177 PRO A C 1
ATOM 1418 O O . PRO A 1 177 ? 5.544 9.295 0.426 1.00 93.38 177 PRO A O 1
ATOM 1421 N N . THR A 1 178 ? 6.597 7.339 0.802 1.00 95.31 178 THR A N 1
ATOM 1422 C CA . THR A 1 178 ? 7.766 7.558 -0.062 1.00 95.31 178 THR A CA 1
ATOM 1423 C C . THR A 1 178 ? 7.584 7.008 -1.477 1.00 95.31 178 THR A C 1
ATOM 1425 O O . THR A 1 178 ? 8.519 7.028 -2.265 1.00 95.31 178 THR A O 1
ATOM 1428 N N . LEU A 1 179 ? 6.365 6.615 -1.873 1.00 95.81 179 LEU A N 1
ATOM 1429 C CA . LEU A 1 179 ? 6.061 6.022 -3.186 1.00 95.81 179 LEU A CA 1
ATOM 1430 C C . LEU A 1 179 ? 6.763 6.702 -4.369 1.00 95.81 179 LEU A C 1
ATOM 1432 O O . LEU A 1 179 ? 7.361 6.045 -5.217 1.00 95.81 179 LEU A O 1
ATOM 1436 N N . LYS A 1 180 ? 6.692 8.033 -4.442 1.00 95.75 180 LYS A N 1
ATOM 1437 C CA . LYS A 1 180 ? 7.272 8.773 -5.568 1.00 95.75 180 LYS A CA 1
ATOM 1438 C C . LYS A 1 180 ? 8.801 8.746 -5.564 1.00 95.75 180 LYS A C 1
ATOM 1440 O O . LYS A 1 180 ? 9.377 8.594 -6.637 1.00 95.75 180 LYS A O 1
ATOM 1445 N N . SER A 1 181 ? 9.432 8.918 -4.399 1.00 97.00 181 SER A N 1
ATOM 1446 C CA . SER A 1 181 ? 10.894 8.875 -4.278 1.00 97.00 181 SER A CA 1
ATOM 1447 C C . SER A 1 181 ? 11.410 7.465 -4.518 1.00 97.00 181 SER A C 1
ATOM 1449 O O . SER A 1 181 ? 12.325 7.294 -5.307 1.00 97.00 181 SER A O 1
ATOM 1451 N N . ASP A 1 182 ? 10.747 6.450 -3.972 1.00 97.00 182 ASP A N 1
ATOM 1452 C CA . ASP A 1 182 ? 11.196 5.064 -4.103 1.00 97.00 182 ASP A CA 1
ATOM 1453 C C . ASP A 1 182 ? 11.133 4.593 -5.563 1.00 97.00 182 ASP A C 1
ATOM 1455 O O . ASP A 1 182 ? 12.063 3.954 -6.052 1.00 97.00 182 ASP A O 1
ATOM 1459 N N . CYS A 1 183 ? 10.085 4.973 -6.312 1.00 96.44 183 CYS A N 1
ATOM 1460 C CA . CYS A 1 183 ? 10.035 4.733 -7.758 1.00 96.44 183 CYS A CA 1
ATOM 1461 C C . CYS A 1 183 ? 11.165 5.454 -8.514 1.00 96.44 183 CYS A C 1
ATOM 1463 O O . CYS A 1 183 ? 11.701 4.906 -9.476 1.00 96.44 183 CYS A O 1
ATOM 1465 N N . GLN A 1 184 ? 11.511 6.682 -8.120 1.00 95.94 184 GLN A N 1
ATOM 1466 C CA . GLN A 1 184 ? 12.594 7.446 -8.744 1.00 95.94 184 GLN A CA 1
ATOM 1467 C C . GLN A 1 184 ? 13.954 6.793 -8.476 1.00 95.94 184 GLN A C 1
ATOM 1469 O O . GLN A 1 184 ? 14.713 6.541 -9.414 1.00 95.94 184 GLN A O 1
ATOM 1474 N N . ASP A 1 185 ? 14.229 6.469 -7.216 1.00 96.44 185 ASP A N 1
ATOM 1475 C CA . ASP A 1 185 ? 15.478 5.860 -6.766 1.00 96.44 185 ASP A CA 1
ATOM 1476 C C . ASP A 1 185 ? 15.686 4.485 -7.399 1.00 96.44 185 ASP A C 1
ATOM 1478 O O . ASP A 1 185 ? 16.797 4.137 -7.802 1.00 96.44 185 ASP A O 1
ATOM 1482 N N . TYR A 1 186 ? 14.612 3.706 -7.536 1.00 95.69 186 TYR A N 1
ATOM 1483 C CA . TYR A 1 186 ? 14.659 2.404 -8.189 1.00 95.69 186 TYR A CA 1
ATOM 1484 C C . TYR A 1 186 ? 15.084 2.525 -9.662 1.00 95.69 186 TYR A C 1
ATOM 1486 O O . TYR A 1 186 ? 15.968 1.800 -10.121 1.00 95.69 186 TYR A O 1
ATOM 1494 N N . ILE A 1 187 ? 14.514 3.477 -10.406 1.00 93.06 187 ILE A N 1
ATOM 1495 C CA . ILE A 1 187 ? 14.858 3.691 -11.821 1.00 93.06 187 ILE A CA 1
ATOM 1496 C C . ILE A 1 187 ? 16.287 4.204 -11.980 1.00 93.06 187 ILE A C 1
ATOM 1498 O O . ILE A 1 187 ? 16.987 3.770 -12.897 1.00 93.06 187 ILE A O 1
ATOM 1502 N N . GLN A 1 188 ? 16.751 5.084 -11.088 1.00 92.88 188 GLN A N 1
ATOM 1503 C CA . GLN A 1 188 ? 18.142 5.543 -11.112 1.00 92.88 188 GLN A CA 1
ATOM 1504 C C . GLN A 1 188 ? 19.143 4.396 -10.920 1.00 92.88 188 GLN A C 1
ATOM 1506 O O . GLN A 1 188 ? 20.217 4.409 -11.514 1.00 92.88 188 GLN A O 1
ATOM 1511 N N . LYS A 1 189 ? 18.770 3.366 -10.154 1.00 94.38 189 LYS A N 1
ATOM 1512 C CA . LYS A 1 189 ? 19.582 2.156 -9.947 1.00 94.38 189 LYS A CA 1
ATOM 1513 C C . LYS A 1 189 ? 19.421 1.118 -11.066 1.00 94.38 189 LYS A C 1
ATOM 1515 O O . LYS A 1 189 ? 20.204 0.171 -11.146 1.00 94.38 189 LYS A O 1
ATOM 1520 N N . CYS A 1 190 ? 18.420 1.259 -11.935 1.00 93.94 190 CYS A N 1
ATOM 1521 C CA . CYS A 1 190 ? 18.131 0.293 -12.988 1.00 93.94 190 CYS A CA 1
ATOM 1522 C C . CYS A 1 190 ? 19.076 0.455 -14.188 1.00 93.94 190 CYS A C 1
ATOM 1524 O O . CYS A 1 190 ? 18.923 1.375 -14.987 1.00 93.94 190 CYS A O 1
ATOM 1526 N N . LYS A 1 191 ? 20.009 -0.492 -14.356 1.00 92.56 191 LYS A N 1
ATOM 1527 C CA . LYS A 1 191 ? 21.002 -0.489 -15.448 1.00 92.56 191 LYS A CA 1
ATOM 1528 C C . LYS A 1 191 ? 20.382 -0.370 -16.843 1.00 92.56 191 LYS A C 1
ATOM 1530 O O . LYS A 1 191 ? 20.836 0.455 -17.623 1.00 92.56 191 LYS A O 1
ATOM 1535 N N . GLU A 1 192 ? 19.333 -1.136 -17.137 1.00 90.62 192 GLU A N 1
ATOM 1536 C CA . GLU A 1 192 ? 18.646 -1.091 -18.438 1.00 90.62 192 GLU A CA 1
ATOM 1537 C C . GLU A 1 192 ? 18.026 0.288 -18.687 1.00 90.62 192 GLU A C 1
ATOM 1539 O O . GLU A 1 192 ? 18.184 0.855 -19.763 1.00 90.62 192 GLU A O 1
ATOM 1544 N N . CYS A 1 193 ? 17.407 0.897 -17.671 1.00 90.69 193 CYS A N 1
ATOM 1545 C CA . CYS A 1 193 ? 16.877 2.256 -17.798 1.00 90.69 193 CYS A CA 1
ATOM 1546 C C . CYS A 1 193 ? 17.976 3.307 -17.955 1.00 90.69 193 CYS A C 1
ATOM 1548 O O . CYS A 1 193 ? 17.761 4.293 -18.649 1.00 90.69 193 CYS A O 1
ATOM 1550 N N . GLN A 1 194 ? 19.139 3.125 -17.326 1.00 90.94 194 GLN A N 1
ATOM 1551 C CA . GLN A 1 194 ? 20.266 4.047 -17.495 1.00 90.94 194 GLN A CA 1
ATOM 1552 C C . GLN A 1 194 ? 20.933 3.900 -18.869 1.00 90.94 194 GLN A C 1
ATOM 1554 O O . GLN A 1 194 ? 21.431 4.878 -19.414 1.00 90.94 194 GLN A O 1
ATO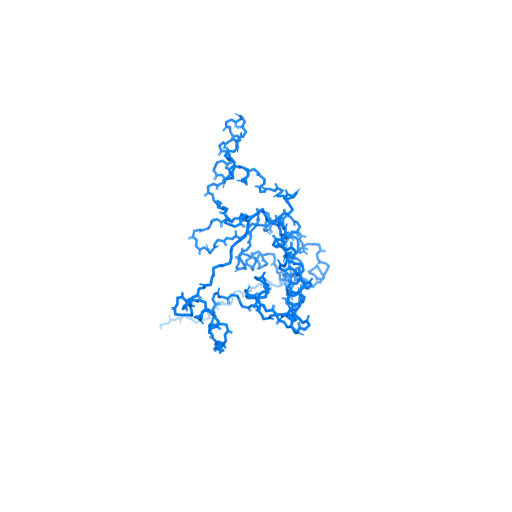M 1559 N N . GLN A 1 195 ? 20.926 2.695 -19.439 1.00 87.81 195 GLN A N 1
ATOM 1560 C CA . GLN A 1 195 ? 21.520 2.419 -20.745 1.00 87.81 195 GLN A CA 1
ATOM 1561 C C . GLN A 1 195 ? 20.611 2.831 -21.910 1.00 87.81 195 GLN A C 1
ATOM 1563 O O . GLN A 1 195 ? 21.098 3.359 -22.905 1.00 87.81 195 GLN A O 1
ATOM 1568 N N . PHE A 1 196 ? 19.305 2.574 -21.794 1.00 82.38 196 PHE A N 1
ATOM 1569 C CA . PHE A 1 196 ? 18.320 2.790 -22.862 1.00 82.38 196 PHE A CA 1
ATOM 1570 C C . PHE A 1 196 ? 17.394 3.981 -22.609 1.00 82.38 196 PHE A C 1
ATOM 1572 O O . PHE A 1 196 ? 16.531 4.283 -23.433 1.00 82.38 196 PHE A O 1
ATOM 1579 N N . GLY A 1 197 ? 17.529 4.649 -21.463 1.00 71.31 197 GLY A N 1
ATOM 1580 C CA . GLY A 1 197 ? 16.798 5.872 -21.180 1.00 71.31 197 GLY A CA 1
ATOM 1581 C C . GLY A 1 197 ? 17.169 6.935 -22.201 1.00 71.31 197 GLY A C 1
ATOM 1582 O O . GLY A 1 197 ? 18.340 7.074 -22.550 1.00 71.31 197 GLY A O 1
ATOM 1583 N N . ASN A 1 198 ? 16.175 7.688 -22.675 1.00 64.94 198 ASN A N 1
ATOM 1584 C CA . ASN A 1 198 ? 16.426 8.824 -23.549 1.00 64.94 198 ASN A CA 1
ATOM 1585 C C . ASN A 1 198 ? 17.390 9.770 -22.825 1.00 64.94 198 ASN A C 1
ATOM 1587 O O . ASN A 1 198 ? 16.979 10.530 -21.943 1.00 64.94 198 ASN A O 1
ATOM 1591 N N . THR A 1 199 ? 18.667 9.753 -23.214 1.00 57.59 199 THR A N 1
ATOM 1592 C CA . THR A 1 199 ? 19.509 10.933 -23.101 1.00 57.59 199 THR A CA 1
ATOM 1593 C C . THR A 1 199 ? 18.677 12.043 -23.709 1.00 57.59 199 THR A C 1
ATOM 1595 O O . THR A 1 199 ? 18.171 11.911 -24.825 1.00 57.59 199 THR A O 1
ATOM 1598 N N . HIS A 1 200 ? 18.418 13.097 -22.941 1.00 52.91 200 HIS A N 1
ATOM 1599 C CA . HIS A 1 200 ? 17.784 14.287 -23.474 1.00 52.91 200 HIS A CA 1
ATOM 1600 C C . HIS A 1 200 ? 18.794 14.899 -24.449 1.00 52.91 200 HIS A C 1
ATOM 1602 O O . HIS A 1 200 ? 19.541 15.810 -24.110 1.00 52.91 200 HIS A O 1
ATOM 1608 N N . GLY A 1 201 ? 18.889 14.317 -25.645 1.00 48.62 201 GLY A N 1
ATOM 1609 C CA . GLY A 1 201 ? 19.456 14.956 -26.801 1.00 48.62 201 GLY A CA 1
ATOM 1610 C C . GLY A 1 201 ? 18.547 16.138 -27.038 1.00 48.62 201 GLY A C 1
ATOM 1611 O O . GLY A 1 201 ? 17.469 15.999 -27.614 1.00 48.62 201 GLY A O 1
ATOM 1612 N N . GLN A 1 202 ? 18.953 17.299 -26.528 1.00 51.81 202 GLN A N 1
ATOM 1613 C CA . GLN A 1 202 ? 18.567 18.530 -27.183 1.00 51.81 202 GLN A CA 1
ATOM 1614 C C . GLN A 1 202 ? 18.811 18.294 -28.672 1.00 51.81 202 GLN A C 1
ATOM 1616 O O . GLN A 1 202 ? 19.882 17.814 -29.055 1.00 51.81 202 GLN A O 1
ATOM 1621 N N . LEU A 1 203 ? 17.793 18.548 -29.495 1.00 47.78 203 LEU A N 1
ATOM 1622 C CA . LEU A 1 203 ? 18.002 18.636 -30.932 1.00 47.78 203 LEU A CA 1
ATOM 1623 C C . LEU A 1 203 ? 19.237 19.533 -31.138 1.00 47.78 203 LEU A C 1
ATOM 1625 O O . LEU A 1 203 ? 19.279 20.609 -30.535 1.00 47.78 203 LEU A O 1
ATOM 1629 N N . PRO A 1 204 ? 20.238 19.122 -31.940 1.00 57.03 204 PRO A N 1
ATOM 1630 C CA . PRO A 1 204 ? 21.406 19.959 -32.230 1.00 57.03 204 PRO A CA 1
ATOM 1631 C C . PRO A 1 204 ? 21.026 21.322 -32.823 1.00 57.03 204 PRO A C 1
ATOM 1633 O O . PRO A 1 204 ? 21.847 22.231 -32.883 1.00 57.03 204 PRO A O 1
ATOM 1636 N N . GLU A 1 205 ? 19.778 21.456 -33.265 1.00 62.41 205 GLU A N 1
ATOM 1637 C CA . GLU A 1 205 ? 19.277 22.564 -34.044 1.00 62.41 205 GLU A CA 1
ATOM 1638 C C . GLU A 1 205 ? 18.055 23.189 -33.368 1.00 62.41 205 GLU A C 1
ATOM 1640 O O . GLU A 1 205 ? 17.135 22.510 -32.901 1.00 62.41 205 GLU A O 1
ATOM 1645 N N . THR A 1 206 ? 18.071 24.518 -33.286 1.00 66.81 206 THR A N 1
ATOM 1646 C CA . THR A 1 206 ? 16.979 25.303 -32.708 1.00 66.81 206 THR A CA 1
ATOM 1647 C C . THR A 1 206 ? 15.743 25.153 -33.592 1.00 66.81 206 THR A C 1
ATOM 1649 O O . THR A 1 206 ? 15.808 25.387 -34.796 1.00 66.81 206 THR A O 1
ATOM 1652 N N . LEU A 1 207 ? 14.604 24.764 -33.009 1.00 64.56 207 LEU A N 1
ATOM 1653 C CA . LEU A 1 207 ? 13.338 24.677 -33.739 1.00 64.56 207 LEU A CA 1
ATOM 1654 C C . LEU A 1 207 ? 12.946 26.070 -34.250 1.00 64.56 207 LEU A C 1
ATOM 1656 O O . LEU A 1 207 ? 12.492 26.922 -33.485 1.00 64.56 207 LEU A O 1
ATOM 1660 N N . HIS A 1 208 ? 13.119 26.301 -35.550 1.00 65.50 208 HIS A N 1
ATOM 1661 C CA . HIS A 1 208 ? 12.641 27.511 -36.203 1.00 65.50 208 HIS A CA 1
ATOM 1662 C C . HIS A 1 208 ? 11.120 27.440 -36.370 1.00 65.50 208 HIS A C 1
ATOM 1664 O O . HIS A 1 208 ? 10.579 26.522 -36.988 1.00 65.50 208 HIS A O 1
ATOM 1670 N N . HIS A 1 209 ? 10.421 28.426 -35.811 1.00 63.53 209 HIS A N 1
ATOM 1671 C CA . HIS A 1 209 ? 8.984 28.585 -35.981 1.00 63.53 209 HIS A CA 1
ATOM 1672 C C . HIS A 1 209 ? 8.676 28.912 -37.450 1.00 63.53 209 HIS A C 1
ATOM 1674 O O . HIS A 1 209 ? 8.998 30.003 -37.924 1.00 63.53 209 HIS A O 1
ATOM 1680 N N . MET A 1 210 ? 8.029 27.993 -38.172 1.00 63.19 210 MET A N 1
ATOM 1681 C CA . MET A 1 210 ? 7.449 28.309 -39.477 1.00 63.19 210 MET A CA 1
ATOM 1682 C C . MET A 1 210 ? 6.255 29.241 -39.267 1.00 63.19 210 MET A C 1
ATOM 1684 O O . MET A 1 210 ? 5.162 28.813 -38.902 1.00 63.19 210 MET A O 1
ATOM 1688 N N . ILE A 1 211 ? 6.470 30.540 -39.469 1.00 64.38 211 ILE A N 1
ATOM 1689 C CA . ILE A 1 211 ? 5.372 31.495 -39.612 1.00 64.38 211 ILE A CA 1
ATOM 1690 C C . ILE A 1 211 ? 4.705 31.180 -40.954 1.00 64.38 211 ILE A C 1
ATOM 1692 O O . ILE A 1 211 ? 5.347 31.255 -42.001 1.00 64.38 211 ILE A O 1
ATOM 1696 N N . SER A 1 212 ? 3.434 30.778 -40.920 1.00 65.44 212 SER A N 1
ATOM 1697 C CA . SER A 1 212 ? 2.645 30.556 -42.134 1.00 65.44 212 SER A CA 1
ATOM 1698 C C . SER A 1 212 ? 2.565 31.857 -42.939 1.00 65.44 212 SER A C 1
ATOM 1700 O O . SER A 1 212 ? 2.211 32.899 -42.394 1.00 65.44 212 SER A O 1
ATOM 1702 N N . ALA A 1 213 ? 2.902 31.804 -44.229 1.00 61.78 213 ALA A N 1
ATOM 1703 C CA . ALA A 1 213 ? 3.032 32.981 -45.094 1.00 61.78 213 ALA A CA 1
ATOM 1704 C C . ALA A 1 213 ? 1.695 33.557 -45.603 1.00 61.78 213 ALA A C 1
ATOM 1706 O O . ALA A 1 213 ? 1.698 34.442 -46.456 1.00 61.78 213 ALA A O 1
ATOM 1707 N N . TRP A 1 214 ? 0.556 33.065 -45.116 1.00 62.47 214 TRP A N 1
ATOM 1708 C CA . TRP A 1 214 ? -0.750 33.445 -45.646 1.00 62.47 214 TRP A CA 1
ATOM 1709 C C . TRP A 1 214 ? -1.567 34.220 -44.610 1.00 62.47 214 TRP A C 1
ATOM 1711 O O . TRP A 1 214 ? -1.934 33.645 -43.583 1.00 62.47 214 TRP A O 1
ATOM 1721 N N . PRO A 1 215 ? -1.878 35.506 -44.856 1.00 62.66 215 PRO A N 1
ATOM 1722 C CA . PRO A 1 215 ? -2.887 36.204 -44.079 1.00 62.66 215 PRO A CA 1
ATOM 1723 C C . PRO A 1 215 ? -4.258 35.622 -44.438 1.00 62.66 215 PRO A C 1
ATOM 1725 O O . PRO A 1 215 ? -4.611 35.523 -45.613 1.00 62.66 215 PRO A O 1
ATOM 1728 N N . PHE A 1 216 ? -5.029 35.218 -43.431 1.00 62.03 216 PHE A N 1
ATOM 1729 C CA . PHE A 1 216 ? -6.443 34.917 -43.627 1.00 62.03 216 PHE A CA 1
ATOM 1730 C C . PHE A 1 216 ? -7.161 36.231 -43.966 1.00 62.03 216 PHE A C 1
ATOM 1732 O O . PHE A 1 216 ? -7.130 37.161 -43.156 1.00 62.03 216 PHE A O 1
ATOM 1739 N N . SER A 1 217 ? -7.751 36.312 -45.163 1.00 61.12 217 SER A N 1
ATOM 1740 C CA . SER A 1 217 ? -8.760 37.320 -45.516 1.00 61.12 217 SER A CA 1
ATOM 1741 C C . SER A 1 217 ? -10.152 36.795 -45.215 1.00 61.12 217 SER A C 1
ATOM 1743 O O . SER A 1 217 ? -10.393 35.631 -45.616 1.00 61.12 217 SER A O 1
#

Radius of gyration: 26.48 Å; chains: 1; bounding box: 54×78×72 Å

InterPro domains:
  IPR002156 Ribonuclease H domain [PF13456] (2-52)
  IPR036397 Ribonuclease H superfamily [G3DSA:3.30.420.10] (1-67)
  IPR041588 Integrase zinc-binding domain [PF17921] (147-196)

pLDDT: mean 79.78, std 15.33, range [34.62, 97.0]

Secondary structure (DSSP, 8-state):
-HHHHTTSS---SHHHHHHHHHHHHHHTTSSS--PPPPPGGG-HHHHHHHHHHH---TT---S------SS-TTSS-------TT--GGGHHHHHHHHH----SSHHHHHHHHHHHTTEEEE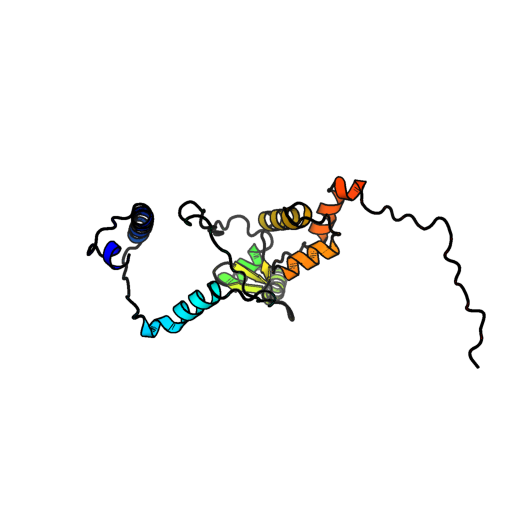TTEEEE--SSSPPEEE--HHHHHHHHHHHHHSTT-----HHHHHHHHHHTTEE-TTHHHHHHHHHHH-HHHHHHS------SS-------S----

Foldseek 3Di:
DLCVLVVNDPDPDPVVVLVSVVVNVVCVVDPDDDDDDDDPVRCVVVVVVVVVLVDDDPPDDDPDDDDDDPDDCNPPPPPPPPPVPFCDVCVLLCCCQPPVDADPDPVRRVVSVVVNVQWDADPNWIWGHDPPAPTATEDTPVRLVVLLCCCQPNPVHDVDQLVVSLVVNVVVRHDDPCSSVVSNVVSVPDPVCVVPPDPPPPPPDDDDDPDPPDDDD

Organism: Cajanus cajan (NCBI:txid3821)